Protein AF-A0A3M1I0P7-F1 (afdb_monomer)

Radius of gyration: 30.94 Å; Cα contacts (8 Å, |Δi|>4): 304; chains: 1; bounding box: 77×39×87 Å

Secondary structure (DSSP, 8-state):
-PPP---HHHHHHHHHHHHHHHHHHHHHHHHHHHHHHHHHHHHHHHTS---------------TTB-HHHHHHHHT----S-TTSTTHHHHHHHHHHTSTTEEEEEEEEEETTTEEEEEEEEPPEEEEEEETTEEEEEETT--EE-GGGB-----PEEES---TT-HHHHHHHHHHHHHHHHHGGGTTTSS-EEEEEE--SSS--S--EEEEE-TT--EEEES--STT-S--

Structure (mmCIF, N/CA/C/O backbone):
data_AF-A0A3M1I0P7-F1
#
_entry.id   AF-A0A3M1I0P7-F1
#
loop_
_atom_site.group_PDB
_atom_site.id
_atom_site.type_symbol
_atom_site.label_atom_id
_atom_site.label_alt_id
_atom_site.label_comp_id
_atom_site.label_asym_id
_atom_site.label_entity_id
_atom_site.label_seq_id
_atom_site.pdbx_PDB_ins_code
_atom_site.Cartn_x
_atom_site.Cartn_y
_atom_site.Cartn_z
_atom_site.occupancy
_atom_site.B_iso_or_equiv
_atom_site.auth_seq_id
_atom_site.auth_comp_id
_atom_site.auth_asym_id
_atom_site.auth_atom_id
_atom_site.pdbx_PDB_model_num
ATOM 1 N N . MET A 1 1 ? -39.004 6.637 15.561 1.00 39.62 1 MET A N 1
ATOM 2 C CA . MET A 1 1 ? -39.356 6.643 16.997 1.00 39.62 1 MET A CA 1
ATOM 3 C C . MET A 1 1 ? -38.841 7.954 17.587 1.00 39.62 1 MET A C 1
ATOM 5 O O . MET A 1 1 ? -37.641 8.095 17.775 1.00 39.62 1 MET A O 1
ATOM 9 N N . LYS A 1 2 ? -39.704 8.974 17.700 1.00 30.86 2 LYS A N 1
ATOM 10 C CA . LYS A 1 2 ? -39.328 10.309 18.198 1.00 30.86 2 LYS A CA 1
ATOM 11 C C . LYS A 1 2 ? -39.229 10.240 19.724 1.00 30.86 2 LYS A C 1
ATOM 13 O O . LYS A 1 2 ? -40.223 9.910 20.366 1.00 30.86 2 LYS A O 1
ATOM 18 N N . MET A 1 3 ? -38.053 10.518 20.291 1.00 31.72 3 MET A N 1
ATOM 19 C CA . MET A 1 3 ? -37.938 10.761 21.730 1.00 31.72 3 MET A CA 1
ATOM 20 C C . MET A 1 3 ? -38.770 12.002 22.054 1.00 31.72 3 MET A C 1
ATOM 22 O O . MET A 1 3 ? -38.552 13.062 21.470 1.00 31.72 3 MET A O 1
ATOM 26 N N . LYS A 1 4 ? -39.774 11.844 22.922 1.00 37.19 4 LYS A N 1
ATOM 27 C CA . LYS A 1 4 ? -40.519 12.974 23.477 1.00 37.19 4 LYS A CA 1
ATOM 28 C C . LYS A 1 4 ? -39.534 13.822 24.279 1.00 37.19 4 LYS A C 1
ATOM 30 O O . LYS A 1 4 ? -38.831 13.287 25.134 1.00 37.19 4 LYS A O 1
ATOM 35 N N . ASN A 1 5 ? -39.488 15.116 23.974 1.00 38.66 5 ASN A N 1
ATOM 36 C CA . ASN A 1 5 ? -38.797 16.105 24.788 1.00 38.66 5 ASN A CA 1
ATOM 37 C C . ASN A 1 5 ? -39.312 15.973 26.223 1.00 38.66 5 ASN A C 1
ATOM 39 O O . ASN A 1 5 ? -40.501 16.146 26.476 1.00 38.66 5 ASN A O 1
ATOM 43 N N . PHE A 1 6 ? -38.423 15.592 27.134 1.00 43.28 6 PHE A N 1
ATOM 44 C CA . PHE A 1 6 ? -38.701 15.568 28.560 1.00 43.28 6 PHE A CA 1
ATOM 45 C C . PHE A 1 6 ? -38.791 17.034 29.002 1.00 43.28 6 PHE A C 1
ATOM 47 O O . PHE A 1 6 ? -37.791 17.755 28.989 1.00 43.28 6 PHE A O 1
ATOM 54 N N . GLU A 1 7 ? -40.006 17.514 29.259 1.00 42.03 7 GLU A N 1
ATOM 55 C CA . GLU A 1 7 ? -40.272 18.905 29.616 1.00 42.03 7 GLU A CA 1
ATOM 56 C C . GLU A 1 7 ? -39.731 19.202 31.019 1.00 42.03 7 GLU A C 1
ATOM 58 O O . GLU A 1 7 ? -40.402 19.019 32.028 1.00 42.03 7 GLU A O 1
ATOM 63 N N . TRP A 1 8 ? -38.500 19.708 31.088 1.00 44.81 8 TRP A N 1
ATOM 64 C CA . TRP A 1 8 ? -37.868 20.177 32.328 1.00 44.81 8 TRP A CA 1
ATOM 65 C C . TRP A 1 8 ? -38.658 21.285 33.048 1.00 44.81 8 TRP A C 1
ATOM 67 O O . TRP A 1 8 ? -38.445 21.517 34.237 1.00 44.81 8 TRP A O 1
ATOM 77 N N . LYS A 1 9 ? -39.590 21.952 32.353 1.00 43.56 9 LYS A N 1
ATOM 78 C CA . LYS A 1 9 ? -40.427 23.016 32.921 1.00 43.56 9 LYS A CA 1
ATOM 79 C C . LYS A 1 9 ? -41.409 22.510 33.982 1.00 43.56 9 LYS A C 1
ATOM 81 O O . LYS A 1 9 ? -41.528 23.155 35.017 1.00 43.56 9 LYS A O 1
ATOM 86 N N . SER A 1 10 ? -42.030 21.341 33.795 1.00 53.69 10 SER A N 1
ATOM 87 C CA . SER A 1 10 ? -43.015 20.833 34.767 1.00 53.69 10 SER A CA 1
ATOM 88 C C . SER A 1 10 ? -42.365 20.347 36.069 1.00 53.69 10 SER A C 1
ATOM 90 O O . SER A 1 10 ? -43.015 20.280 37.108 1.00 53.69 10 SER A O 1
ATOM 92 N N . PHE A 1 11 ? -41.070 20.015 36.028 1.00 53.75 11 PHE A N 1
ATOM 93 C CA . PHE A 1 11 ? -40.326 19.521 37.187 1.00 53.75 11 PHE A CA 1
ATOM 94 C C . PHE A 1 11 ? -39.921 20.652 38.144 1.00 53.75 11 PHE A C 1
ATOM 96 O O . PHE A 1 11 ? -39.964 20.480 39.361 1.00 53.75 11 PHE A O 1
ATOM 103 N N . GLY A 1 12 ? -39.564 21.822 37.601 1.00 56.53 12 GLY A N 1
ATOM 104 C CA . GLY A 1 12 ? -39.232 23.008 38.396 1.00 56.53 12 GLY A CA 1
ATOM 105 C C . GLY A 1 12 ? -40.447 23.617 39.103 1.00 56.53 12 GLY A C 1
ATOM 106 O O . GLY A 1 12 ? -40.340 24.048 40.249 1.00 56.53 12 GLY A O 1
ATOM 107 N N . GLU A 1 13 ? -41.614 23.599 38.456 1.00 57.62 13 GLU A N 1
ATOM 108 C CA . GLU A 1 13 ? -42.862 24.107 39.043 1.00 57.62 13 GLU A CA 1
ATOM 109 C C . GLU A 1 13 ? -43.380 23.183 40.159 1.00 57.62 13 GLU A C 1
ATOM 111 O O . GLU A 1 13 ? -43.709 23.661 41.245 1.00 57.62 13 GLU A O 1
ATOM 116 N N . ALA A 1 14 ? -43.305 21.859 39.969 1.00 59.69 14 ALA A N 1
ATOM 117 C CA . ALA A 1 14 ? -43.613 20.886 41.021 1.00 59.69 14 ALA A CA 1
ATOM 118 C C . ALA A 1 14 ? -42.648 20.978 42.227 1.00 59.69 14 ALA A C 1
ATOM 120 O O . ALA A 1 14 ? -43.063 20.812 43.374 1.00 59.69 14 ALA A O 1
ATOM 121 N N . PHE A 1 15 ? -41.365 21.291 41.995 1.00 57.53 15 PHE A N 1
ATOM 122 C CA . PHE A 1 15 ? -40.369 21.523 43.052 1.00 57.53 15 PHE A CA 1
ATOM 123 C C . PHE A 1 15 ? -40.704 22.750 43.915 1.00 57.53 15 PHE A C 1
ATOM 125 O O . PHE A 1 15 ? -40.559 22.715 45.141 1.00 57.53 15 PHE A O 1
ATOM 132 N N . TRP A 1 16 ? -41.182 23.831 43.298 1.00 59.28 16 TRP A N 1
ATOM 133 C CA . TRP A 1 16 ? -41.547 25.052 44.016 1.00 59.28 16 TRP A CA 1
ATOM 134 C C . TRP A 1 16 ? -42.815 24.890 44.867 1.00 59.28 16 TRP A C 1
ATOM 136 O O . TRP A 1 16 ? -42.883 25.425 45.972 1.00 59.28 16 TRP A O 1
ATOM 146 N N . GLU A 1 17 ? -43.800 24.112 44.411 1.00 62.00 17 GLU A N 1
ATOM 147 C CA . GLU A 1 17 ? -45.017 23.854 45.195 1.00 62.00 17 GLU A CA 1
ATOM 148 C C . GLU A 1 17 ? -44.785 22.884 46.363 1.00 62.00 17 GLU A C 1
ATOM 150 O O . GLU A 1 17 ? -45.221 23.153 47.483 1.00 62.00 17 GLU A O 1
ATOM 155 N N . VAL A 1 18 ? -44.023 21.804 46.151 1.00 57.19 18 VAL A N 1
ATOM 156 C CA . VAL A 1 18 ? -43.725 20.806 47.198 1.00 57.19 18 VAL A CA 1
ATOM 157 C C . VAL A 1 18 ? -42.765 21.359 48.261 1.00 57.19 18 VAL A C 1
ATOM 159 O O . VAL A 1 18 ? -42.882 21.020 49.444 1.00 57.19 18 VAL A O 1
ATOM 162 N N . SER A 1 19 ? -41.833 22.242 47.880 1.00 53.59 19 SER A N 1
ATOM 163 C CA . SER A 1 19 ? -40.936 22.910 48.839 1.00 53.59 19 SER A CA 1
ATOM 164 C C . SER A 1 19 ? -41.659 23.939 49.713 1.00 53.59 19 SER A C 1
ATOM 166 O O . SER A 1 19 ? -41.307 24.087 50.884 1.00 53.59 19 SER A O 1
ATOM 168 N N . LYS A 1 20 ? -42.722 24.581 49.204 1.00 58.66 20 LYS A N 1
ATOM 169 C CA . LYS A 1 20 ? -43.572 25.491 49.990 1.00 58.66 20 LYS A CA 1
ATOM 170 C C . LYS A 1 20 ? -44.421 24.775 51.041 1.00 58.66 20 LYS A C 1
ATOM 172 O O . LYS A 1 20 ? -44.597 25.322 52.124 1.00 58.66 20 LYS A O 1
ATOM 177 N N . SER A 1 21 ? -44.934 23.575 50.756 1.00 59.19 21 SER A N 1
ATOM 178 C CA . SER A 1 21 ? -45.840 22.862 51.674 1.00 59.19 21 SER A CA 1
ATOM 179 C C . SER A 1 21 ? -45.133 22.084 52.791 1.00 59.19 21 SER A C 1
ATOM 181 O O . SER A 1 21 ? -45.774 21.725 53.774 1.00 59.19 21 SER A O 1
ATOM 183 N N . SER A 1 22 ? -43.836 21.792 52.643 1.00 54.81 22 SER A N 1
ATOM 184 C CA . SER A 1 22 ? -43.153 20.750 53.437 1.00 54.81 22 SER A CA 1
ATOM 185 C C . SER A 1 22 ? -41.957 21.252 54.258 1.00 54.81 22 SER A C 1
ATOM 187 O O . SER A 1 22 ? -41.355 20.484 55.012 1.00 54.81 22 SER A O 1
ATOM 189 N N . GLY A 1 23 ? -41.580 22.527 54.104 1.00 64.56 23 GLY A N 1
ATOM 190 C CA . GLY A 1 23 ? -40.422 23.127 54.773 1.00 64.56 23 GLY A CA 1
ATOM 191 C C . GLY A 1 23 ? -39.101 22.377 54.525 1.00 64.56 23 GLY A C 1
ATOM 192 O O . GLY A 1 23 ? -38.949 21.620 53.564 1.00 64.56 23 GLY A O 1
ATOM 193 N N . TRP A 1 24 ? -38.130 22.564 55.426 1.00 60.78 24 TRP A N 1
ATOM 194 C CA . TRP A 1 24 ? -36.790 21.953 55.361 1.00 60.78 24 TRP A CA 1
ATOM 195 C C . TRP A 1 24 ? -36.798 20.416 55.267 1.00 60.78 24 TRP A C 1
ATOM 197 O O . TRP A 1 24 ? -35.871 19.827 54.712 1.00 60.78 24 TRP A O 1
ATOM 207 N N . VAL A 1 25 ? -37.861 19.765 55.752 1.00 67.38 25 VAL A N 1
ATOM 208 C CA . VAL A 1 25 ? -38.014 18.301 55.745 1.00 67.38 25 VAL A CA 1
ATOM 209 C C . VAL A 1 25 ? -38.195 17.761 54.322 1.00 67.38 25 VAL A C 1
ATOM 211 O O . VAL A 1 25 ? -37.604 16.739 53.975 1.00 67.38 25 VAL A O 1
ATOM 214 N N . GLY A 1 26 ? -38.934 18.471 53.462 1.00 66.88 26 GLY A N 1
ATOM 215 C CA . GLY A 1 26 ? -39.106 18.083 52.057 1.00 66.88 26 GLY A CA 1
ATOM 216 C C . GLY A 1 26 ? -37.810 18.194 51.249 1.00 66.88 26 GLY A C 1
ATOM 217 O O . GLY A 1 26 ? -37.499 17.319 50.443 1.00 66.88 26 GLY A O 1
ATOM 218 N N . ILE A 1 27 ? -37.015 19.234 51.517 1.00 73.12 27 ILE A N 1
ATOM 219 C CA . ILE A 1 27 ? -35.718 19.460 50.862 1.00 73.12 27 ILE A CA 1
ATOM 220 C C . ILE A 1 27 ? -34.715 18.366 51.265 1.00 73.12 27 ILE A C 1
ATOM 222 O O . ILE A 1 27 ? -34.057 17.782 50.403 1.00 73.12 27 ILE A O 1
ATOM 226 N N . LEU A 1 28 ? -34.649 18.026 52.558 1.00 74.75 28 LEU A N 1
ATOM 227 C CA . LEU A 1 28 ? -33.814 16.932 53.070 1.00 74.75 28 LEU A CA 1
ATOM 228 C C . LEU A 1 28 ? -34.215 15.571 52.488 1.00 74.75 28 LEU A C 1
ATOM 230 O O . LEU A 1 28 ? -33.343 14.806 52.076 1.00 74.75 28 LEU A O 1
ATOM 234 N N . GLY A 1 29 ? -35.516 15.282 52.398 1.00 74.31 29 GLY A N 1
ATOM 235 C CA . GLY A 1 29 ? -36.021 14.045 51.797 1.00 74.31 29 GLY A CA 1
ATOM 236 C C . GLY A 1 29 ? -35.611 13.884 50.331 1.00 74.31 29 GLY A C 1
ATOM 237 O O . GLY A 1 29 ? -35.203 12.798 49.920 1.00 74.31 29 GLY A O 1
ATOM 238 N N . TRP A 1 30 ? -35.632 14.969 49.554 1.00 73.06 30 TRP A N 1
ATOM 239 C CA . TRP A 1 30 ? -35.190 14.957 48.158 1.00 73.06 30 TRP A CA 1
ATOM 240 C C . TRP A 1 30 ? -33.676 14.833 47.999 1.00 73.06 30 TRP A C 1
ATOM 242 O O . TRP A 1 30 ? -33.237 14.084 47.128 1.00 73.06 30 TRP A O 1
ATOM 252 N N . ILE A 1 31 ? -32.874 15.493 48.845 1.00 78.81 31 ILE A N 1
ATOM 253 C CA . ILE A 1 31 ? -31.412 15.311 48.850 1.00 78.81 31 ILE A CA 1
ATOM 254 C C . ILE A 1 31 ? -31.068 13.851 49.161 1.00 78.81 31 ILE A C 1
ATOM 256 O O . ILE A 1 31 ? -30.256 13.250 48.460 1.00 78.81 31 ILE A O 1
ATOM 260 N N . LEU A 1 32 ? -31.724 13.253 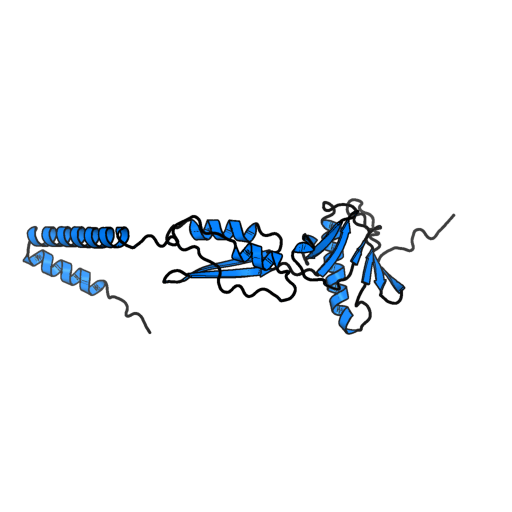50.159 1.00 77.81 32 LEU A N 1
ATOM 261 C CA . LEU A 1 32 ? -31.534 11.845 50.505 1.00 77.81 32 LEU A CA 1
ATOM 262 C C . LEU A 1 32 ? -31.991 10.913 49.379 1.00 77.81 32 LEU A C 1
ATOM 264 O O . LEU A 1 32 ? -31.307 9.935 49.089 1.00 77.81 32 LEU A O 1
ATOM 268 N N . PHE A 1 33 ? -33.095 11.223 48.697 1.00 77.25 33 PHE A N 1
ATOM 269 C CA . PHE A 1 33 ? -33.551 10.464 47.534 1.00 77.25 33 PHE A CA 1
ATOM 270 C C . PHE A 1 33 ? -32.566 10.559 46.358 1.00 77.25 33 PHE A C 1
ATOM 272 O O . PHE A 1 33 ? -32.255 9.544 45.731 1.00 77.25 33 PHE A O 1
ATOM 279 N N . PHE A 1 34 ? -32.017 11.743 46.080 1.00 75.31 34 PHE A N 1
ATOM 280 C CA . PHE A 1 34 ? -30.996 11.933 45.046 1.00 75.31 34 PHE A CA 1
ATOM 281 C C . PHE A 1 34 ? -29.693 11.207 45.393 1.00 75.31 34 PHE A C 1
ATOM 283 O O . PHE A 1 34 ? -29.154 10.485 44.559 1.00 75.31 34 PHE A O 1
ATOM 290 N N . ALA A 1 35 ? -29.230 11.308 46.639 1.00 72.94 35 ALA A N 1
ATOM 291 C CA . ALA A 1 35 ? -28.053 10.585 47.113 1.00 72.94 35 ALA A CA 1
ATOM 292 C C . ALA A 1 35 ? -28.264 9.060 47.064 1.00 72.94 35 ALA A C 1
ATOM 294 O O . ALA A 1 35 ? -27.384 8.314 46.638 1.00 72.94 35 ALA A O 1
ATOM 295 N N . PHE A 1 36 ? -29.453 8.578 47.436 1.00 74.12 36 PHE A N 1
ATOM 296 C CA . PHE A 1 36 ? -29.798 7.158 47.390 1.00 74.12 36 PHE A CA 1
ATOM 297 C C . PHE A 1 36 ? -29.891 6.625 45.957 1.00 74.12 36 PHE A C 1
ATOM 299 O O . PHE A 1 36 ? -29.400 5.533 45.666 1.00 74.12 36 PHE A O 1
ATOM 306 N N . THR A 1 37 ? -30.502 7.386 45.046 1.00 69.31 37 THR A N 1
ATOM 307 C CA . THR A 1 37 ? -30.586 7.016 43.627 1.00 69.31 37 THR A CA 1
ATOM 308 C C . THR A 1 37 ? -29.215 7.052 42.958 1.00 69.31 37 THR A C 1
ATOM 310 O O . THR A 1 37 ? -28.898 6.105 42.240 1.00 69.31 37 THR A O 1
ATOM 313 N N . GLN A 1 38 ? -28.364 8.039 43.261 1.00 69.19 38 GLN A N 1
ATOM 314 C CA . GLN A 1 38 ? -26.967 8.056 42.814 1.00 69.19 38 GLN A CA 1
ATOM 315 C C . GLN A 1 38 ? -26.189 6.841 43.329 1.00 69.19 38 GLN A C 1
ATOM 317 O O . GLN A 1 38 ? -25.643 6.104 42.514 1.00 69.19 38 GLN A O 1
ATOM 322 N N . ASN A 1 39 ? -26.246 6.527 44.628 1.00 67.94 39 ASN A N 1
ATOM 323 C CA . ASN A 1 39 ? -25.585 5.338 45.186 1.00 67.94 39 ASN A CA 1
ATOM 324 C C . ASN A 1 39 ? -26.102 4.023 44.579 1.00 67.94 39 ASN A C 1
ATOM 326 O O . ASN A 1 39 ? -25.337 3.082 44.356 1.00 67.94 39 ASN A O 1
ATOM 330 N N . ARG A 1 40 ? -27.404 3.918 44.287 1.00 62.66 40 ARG A N 1
ATOM 331 C CA . ARG A 1 40 ? -27.986 2.745 43.610 1.00 62.66 40 ARG A CA 1
ATOM 332 C C . ARG A 1 40 ? -27.546 2.626 42.155 1.00 62.66 40 ARG A C 1
ATOM 334 O O . ARG A 1 40 ? -27.379 1.508 41.673 1.00 62.66 40 ARG A O 1
ATOM 341 N N . VAL A 1 41 ? -27.374 3.744 41.458 1.00 60.44 41 VAL A N 1
ATOM 342 C CA . VAL A 1 41 ? -26.855 3.765 40.088 1.00 60.44 41 VAL A CA 1
ATOM 343 C C . VAL A 1 41 ? -25.368 3.417 40.087 1.00 60.44 41 VAL A C 1
ATOM 345 O O . VAL A 1 41 ? -24.974 2.528 39.343 1.00 60.44 41 VAL A O 1
ATOM 348 N N . GLU A 1 42 ? -24.563 4.008 40.969 1.00 58.31 42 GLU A N 1
ATOM 349 C CA . GLU A 1 42 ? -23.132 3.708 41.096 1.00 58.31 42 GLU A CA 1
ATOM 350 C C . GLU A 1 42 ? -22.879 2.249 41.482 1.00 58.31 42 GLU A C 1
ATOM 352 O O . GLU A 1 42 ? -22.122 1.563 40.800 1.00 58.31 42 GLU A O 1
ATOM 357 N N . SER A 1 43 ? -23.580 1.722 42.491 1.00 55.72 43 SER A N 1
ATOM 358 C CA . SER A 1 43 ? -23.459 0.307 42.877 1.00 55.72 43 SER A CA 1
ATOM 359 C C . SER A 1 43 ? -23.898 -0.651 41.765 1.00 55.72 43 SER A C 1
ATOM 361 O O . SER A 1 43 ? -23.293 -1.709 41.598 1.00 55.72 43 SER A O 1
ATOM 363 N N . ARG A 1 44 ? -24.899 -0.291 40.947 1.00 51.81 44 ARG A N 1
ATOM 364 C CA . ARG A 1 44 ? -25.297 -1.093 39.775 1.00 51.81 44 ARG A CA 1
ATOM 365 C C . ARG A 1 44 ? -24.340 -0.960 38.592 1.00 51.81 44 ARG A C 1
ATOM 367 O O . ARG A 1 44 ? -24.155 -1.933 37.870 1.00 51.81 44 ARG A O 1
ATOM 374 N N . ILE A 1 45 ? -23.708 0.196 38.399 1.00 52.53 45 ILE A N 1
ATOM 375 C CA . ILE A 1 45 ? -22.681 0.386 37.367 1.00 52.53 45 ILE A CA 1
ATOM 376 C C . ILE A 1 45 ? -21.400 -0.369 37.747 1.00 52.53 45 ILE A C 1
ATOM 378 O O . ILE A 1 45 ? -20.803 -1.014 36.888 1.00 52.53 45 ILE A O 1
ATOM 382 N N . MET A 1 46 ? -21.011 -0.361 39.026 1.00 47.81 46 MET A N 1
ATOM 383 C CA . MET A 1 46 ? -19.827 -1.075 39.523 1.00 47.81 46 MET A CA 1
ATOM 384 C C . MET A 1 46 ? -20.004 -2.600 39.593 1.00 47.81 46 MET A C 1
ATOM 386 O O . MET A 1 46 ? -19.010 -3.319 39.629 1.00 47.81 46 MET A O 1
ATOM 390 N N . THR A 1 47 ? -21.242 -3.106 39.587 1.00 47.72 47 THR A N 1
ATOM 391 C CA . THR A 1 47 ? -21.548 -4.553 39.599 1.00 47.72 47 THR A CA 1
ATOM 392 C C . THR A 1 47 ? -21.861 -5.133 38.221 1.00 47.72 47 THR A C 1
ATOM 394 O O . THR A 1 47 ? -22.094 -6.338 38.109 1.00 47.72 47 THR A O 1
ATOM 397 N N . LEU A 1 48 ? -21.836 -4.323 37.154 1.00 46.31 48 LEU A N 1
ATOM 398 C CA . LEU A 1 48 ? -21.874 -4.861 35.796 1.00 46.31 48 LEU A CA 1
ATOM 399 C C . LEU A 1 48 ? -20.642 -5.756 35.596 1.00 46.31 48 LEU A C 1
ATOM 401 O O . LEU A 1 48 ? -19.525 -5.308 35.877 1.00 46.31 48 LEU A O 1
ATOM 405 N N . PRO A 1 49 ? -20.809 -7.005 35.121 1.00 42.94 49 PRO A N 1
ATOM 406 C CA . PRO A 1 49 ? -19.676 -7.874 34.852 1.00 42.94 49 PRO A CA 1
ATOM 407 C C . PRO A 1 49 ? -18.726 -7.126 33.921 1.00 42.94 49 PRO A C 1
ATOM 409 O O . PRO A 1 49 ? -19.137 -6.619 32.875 1.00 42.94 49 PRO A O 1
ATOM 412 N N . GLN A 1 50 ? -17.462 -7.002 34.328 1.00 42.47 50 GLN A N 1
ATOM 413 C CA . GLN A 1 50 ? -16.435 -6.424 33.476 1.00 42.47 50 GLN A CA 1
ATOM 414 C C . GLN A 1 50 ? -16.336 -7.312 32.239 1.00 42.47 50 GLN A C 1
ATOM 416 O O . GLN A 1 50 ? -15.755 -8.396 32.276 1.00 42.47 50 GLN A O 1
ATOM 421 N N . PHE A 1 51 ? -16.949 -6.879 31.140 1.00 41.34 51 PHE A N 1
ATOM 422 C CA . PHE A 1 51 ? -16.822 -7.550 29.860 1.00 41.34 51 PHE A CA 1
ATOM 423 C C . PHE A 1 51 ? -15.394 -7.308 29.352 1.00 41.34 51 PHE A C 1
ATOM 425 O O . PHE A 1 51 ? -15.144 -6.419 28.539 1.00 41.34 51 PHE A O 1
ATOM 432 N N . MET A 1 52 ? -14.438 -8.106 29.836 1.00 39.25 52 MET A N 1
ATOM 433 C CA . MET A 1 52 ? -13.167 -8.350 29.157 1.00 39.25 52 MET A CA 1
ATOM 434 C C . MET A 1 52 ? -13.462 -9.173 27.902 1.00 39.25 52 MET A C 1
ATOM 436 O O . MET A 1 52 ? -13.207 -10.372 27.814 1.00 39.25 52 MET A O 1
ATOM 440 N N . GLY A 1 53 ? -14.094 -8.530 26.926 1.00 39.38 53 GLY A N 1
ATOM 441 C CA . GLY A 1 53 ? -14.280 -9.114 25.616 1.00 39.38 53 GLY A CA 1
ATOM 442 C C . GLY A 1 53 ? -12.946 -9.091 24.886 1.00 39.38 53 GLY A C 1
ATOM 443 O O . GLY A 1 53 ? -12.423 -8.016 24.596 1.00 39.38 53 GLY A O 1
ATOM 444 N N . LYS A 1 54 ? -12.430 -10.262 24.501 1.00 42.91 54 LYS A N 1
ATOM 445 C CA . LYS A 1 54 ? -11.615 -10.342 23.285 1.00 42.91 54 LYS A CA 1
ATOM 446 C C . LYS A 1 54 ? -12.527 -9.877 22.152 1.00 42.91 54 LYS A C 1
ATOM 448 O O . LYS A 1 54 ? -13.316 -10.668 21.641 1.00 42.91 54 LYS A O 1
ATOM 453 N N . ALA A 1 55 ? -12.497 -8.589 21.818 1.00 48.50 55 ALA A N 1
ATOM 454 C CA . ALA A 1 55 ? -13.200 -8.081 20.651 1.00 48.50 55 ALA A CA 1
ATOM 455 C C . ALA A 1 55 ? -12.486 -8.630 19.414 1.00 48.50 55 ALA A C 1
ATOM 457 O O . ALA A 1 55 ? -11.625 -7.984 18.832 1.00 48.50 55 ALA A O 1
ATOM 458 N N . SER A 1 56 ? -12.806 -9.869 19.051 1.00 50.84 56 SER A N 1
ATOM 459 C CA . SER A 1 56 ? -12.504 -10.385 17.729 1.00 50.84 56 SER A CA 1
ATOM 460 C C . SER A 1 56 ? -13.308 -9.534 16.756 1.00 50.84 56 SER A C 1
ATOM 462 O O . SER A 1 56 ? -14.537 -9.476 16.850 1.00 50.84 56 SER A O 1
ATOM 464 N N . LEU A 1 57 ? -12.618 -8.828 15.860 1.00 56.69 57 LEU A N 1
ATOM 465 C CA . LEU A 1 57 ? -13.237 -8.170 14.714 1.00 56.69 57 LEU A CA 1
ATOM 466 C C . LEU A 1 57 ? -13.807 -9.273 13.810 1.00 56.69 57 LEU A C 1
ATOM 468 O O . LEU A 1 57 ? -13.165 -9.741 12.874 1.00 56.69 57 LEU A O 1
ATOM 472 N N . SER A 1 58 ? -15.000 -9.754 14.151 1.00 54.97 58 SER A N 1
ATOM 473 C CA . SER A 1 58 ? -15.561 -11.002 13.632 1.00 54.97 58 SER A CA 1
ATOM 474 C C . SER A 1 58 ? -16.025 -10.903 12.179 1.00 54.97 58 SER A C 1
ATOM 476 O O . SER A 1 58 ? -16.275 -11.926 11.547 1.00 54.97 58 SER A O 1
ATOM 478 N N . GLN A 1 59 ? -16.110 -9.691 11.620 1.00 64.62 59 GLN A N 1
ATOM 479 C CA . GLN A 1 59 ? -16.547 -9.445 10.246 1.00 64.62 59 GLN A CA 1
ATOM 480 C C . GLN A 1 59 ? -15.799 -8.246 9.644 1.00 64.62 59 GLN A C 1
ATOM 482 O O . GLN A 1 59 ? -16.343 -7.152 9.520 1.00 64.62 59 GLN A O 1
ATOM 487 N N . VAL A 1 60 ? -14.529 -8.439 9.275 1.00 70.19 60 VAL A N 1
ATOM 488 C CA . VAL A 1 60 ? -13.789 -7.453 8.469 1.00 70.19 60 VAL A CA 1
ATOM 489 C C . VAL A 1 60 ? -13.959 -7.798 6.993 1.00 70.19 60 VAL A C 1
ATOM 491 O O . VAL A 1 60 ? -13.453 -8.820 6.525 1.00 70.19 60 VAL A O 1
ATOM 494 N N . TYR A 1 61 ? -14.658 -6.940 6.250 1.00 79.06 61 TYR A N 1
ATOM 495 C CA . TYR A 1 61 ? -14.679 -7.017 4.793 1.00 79.06 61 TYR A CA 1
ATOM 496 C C . TYR A 1 61 ? -13.405 -6.373 4.243 1.00 79.06 61 TYR A C 1
ATOM 498 O O . TYR A 1 61 ? -13.241 -5.154 4.291 1.00 79.06 61 TYR A O 1
ATOM 506 N N . LEU A 1 62 ? -12.489 -7.204 3.750 1.00 84.19 62 LEU A N 1
ATOM 507 C CA . LEU A 1 62 ? -11.266 -6.758 3.092 1.00 84.19 62 LEU A CA 1
ATOM 508 C C . LEU A 1 62 ? -11.388 -6.945 1.575 1.00 84.19 62 LEU A C 1
ATOM 510 O O . LEU A 1 62 ? -11.979 -7.934 1.133 1.00 84.19 62 LEU A O 1
ATOM 514 N N . PRO A 1 63 ? -10.818 -6.035 0.766 1.00 86.94 63 PRO A N 1
ATOM 515 C CA . PRO A 1 63 ? -10.734 -6.235 -0.671 1.00 86.94 63 PRO A CA 1
ATOM 516 C C . PRO A 1 63 ? -10.025 -7.553 -1.036 1.00 86.94 63 PRO A C 1
ATOM 518 O O . PRO A 1 63 ? -9.069 -7.935 -0.359 1.00 86.94 63 PRO A O 1
ATOM 521 N N . PRO A 1 64 ? -10.419 -8.215 -2.140 1.00 86.69 64 PRO A N 1
ATOM 522 C CA . PRO A 1 64 ? -9.909 -9.542 -2.505 1.00 86.69 64 PRO A CA 1
ATOM 523 C C . PRO A 1 64 ? -8.420 -9.562 -2.884 1.00 86.69 64 PRO A C 1
ATOM 525 O O . PRO A 1 64 ? -7.820 -10.627 -2.942 1.00 86.69 64 PRO A O 1
ATOM 528 N N . TRP A 1 65 ? -7.824 -8.397 -3.150 1.00 88.88 65 TRP A N 1
ATOM 529 C CA . TRP A 1 65 ? -6.408 -8.242 -3.494 1.00 88.88 65 TRP A CA 1
ATOM 530 C C . TRP A 1 65 ? -5.474 -8.129 -2.279 1.00 88.88 65 TRP A C 1
ATOM 532 O O . TRP A 1 65 ? -4.255 -8.066 -2.448 1.00 88.88 65 TRP A O 1
ATOM 542 N N . LEU A 1 66 ? -6.014 -8.081 -1.057 1.00 91.94 66 LEU A N 1
ATOM 543 C CA . LEU A 1 66 ? -5.213 -8.190 0.162 1.00 91.94 66 LEU A CA 1
ATOM 544 C C . LEU A 1 66 ? -4.913 -9.657 0.483 1.00 91.94 66 LEU A C 1
ATOM 546 O O . LEU A 1 66 ? -5.746 -10.541 0.288 1.00 91.94 66 LEU A O 1
ATOM 550 N N . SER A 1 67 ? -3.721 -9.911 1.014 1.00 92.12 67 SER A N 1
ATOM 551 C CA . SER A 1 67 ? -3.300 -11.255 1.399 1.00 92.12 67 SER A CA 1
ATOM 552 C C . SER A 1 67 ? -3.945 -11.719 2.711 1.00 92.12 67 SER A C 1
ATOM 554 O O . SER A 1 67 ? -4.474 -10.940 3.512 1.00 92.12 67 SER A O 1
ATOM 556 N N . SER A 1 68 ? -3.828 -13.020 2.984 1.00 89.75 68 SER A N 1
ATOM 557 C CA . SER A 1 68 ? -4.219 -13.615 4.266 1.00 89.75 68 SER A CA 1
ATOM 558 C C . SER A 1 68 ? -3.468 -13.015 5.459 1.00 89.75 68 SER A C 1
ATOM 560 O O . SER A 1 68 ? -4.029 -12.966 6.552 1.00 89.75 68 SER A O 1
ATOM 562 N N . LYS A 1 69 ? -2.243 -12.505 5.261 1.00 91.88 69 LYS A N 1
ATOM 563 C CA . LYS A 1 69 ? -1.459 -11.832 6.307 1.00 91.88 69 LYS A CA 1
ATOM 564 C C . LYS A 1 69 ? -2.155 -10.565 6.802 1.00 91.88 69 LYS A C 1
ATOM 566 O O . LYS A 1 69 ? -2.321 -10.406 8.007 1.00 91.88 69 LYS A O 1
ATOM 571 N N . ALA A 1 70 ? -2.620 -9.707 5.891 1.00 90.06 70 ALA A N 1
ATOM 572 C CA . ALA A 1 70 ? -3.354 -8.494 6.256 1.00 90.06 70 ALA A CA 1
ATOM 573 C C . ALA A 1 70 ? -4.639 -8.834 7.033 1.00 90.06 70 ALA A C 1
ATOM 575 O O . ALA A 1 70 ? -4.935 -8.227 8.063 1.00 90.06 70 ALA A O 1
ATOM 576 N N . LYS A 1 71 ? -5.360 -9.875 6.587 1.00 87.44 71 LYS A N 1
ATOM 577 C CA . LYS A 1 71 ? -6.544 -10.400 7.285 1.00 87.44 71 LYS A CA 1
ATOM 578 C C . LYS A 1 71 ? -6.213 -10.906 8.691 1.00 87.44 71 LYS A C 1
ATOM 580 O O . LYS A 1 71 ? -6.955 -10.628 9.629 1.00 87.44 71 LYS A O 1
ATOM 585 N N . TYR A 1 72 ? -5.110 -11.632 8.836 1.00 88.25 72 TYR A N 1
ATOM 586 C CA . TYR A 1 72 ? -4.654 -12.144 10.120 1.00 88.25 72 TYR A CA 1
ATOM 587 C C . TYR A 1 72 ? -4.303 -11.001 11.081 1.00 88.25 72 TYR A C 1
ATOM 589 O O . TYR A 1 72 ? -4.806 -10.979 12.200 1.00 88.25 72 TYR A O 1
ATOM 597 N N . GLU A 1 73 ? -3.514 -10.016 10.652 1.00 89.81 73 GLU A N 1
ATOM 598 C CA . GLU A 1 73 ? -3.104 -8.888 11.501 1.00 89.81 73 GLU A CA 1
ATOM 599 C C . GLU A 1 73 ? -4.289 -8.081 12.029 1.00 89.81 73 GLU A C 1
ATOM 601 O O . GLU A 1 73 ? -4.382 -7.876 13.238 1.00 89.81 73 GLU A O 1
ATOM 606 N N . ILE A 1 74 ? -5.235 -7.694 11.162 1.00 86.38 74 ILE A N 1
ATOM 607 C CA . ILE A 1 74 ? -6.418 -6.944 11.608 1.00 86.38 74 ILE A CA 1
ATOM 608 C C . ILE A 1 74 ? -7.281 -7.783 12.560 1.00 86.38 74 ILE A C 1
ATOM 610 O O . ILE A 1 74 ? -7.792 -7.264 13.547 1.00 86.38 74 ILE A O 1
ATOM 614 N N . SER A 1 75 ? -7.411 -9.092 12.318 1.00 82.94 75 SER A N 1
ATOM 615 C CA . SER A 1 75 ? -8.201 -9.977 13.185 1.00 82.94 75 SER A CA 1
ATOM 616 C C . SER A 1 75 ? -7.572 -10.214 14.564 1.00 82.94 75 SER A C 1
ATOM 618 O O . SER A 1 75 ? -8.291 -10.540 15.507 1.00 82.94 75 SER A O 1
ATOM 620 N N . ASN A 1 76 ? -6.255 -10.017 14.688 1.00 84.69 76 ASN A N 1
ATOM 621 C CA . ASN A 1 76 ? -5.492 -10.194 15.925 1.00 84.69 76 ASN A CA 1
ATOM 622 C C . ASN A 1 76 ? -5.283 -8.900 16.710 1.00 84.69 76 ASN A C 1
ATOM 624 O O . ASN A 1 76 ? -4.512 -8.882 17.670 1.00 84.69 76 ASN A O 1
ATOM 628 N N . ILE A 1 77 ? -5.958 -7.815 16.340 1.00 83.94 77 ILE A N 1
ATOM 629 C CA . ILE A 1 77 ? -5.981 -6.614 17.167 1.00 83.94 77 ILE A CA 1
ATOM 630 C C . ILE A 1 77 ? -6.707 -6.947 18.474 1.00 83.94 77 ILE A C 1
ATOM 632 O O . ILE A 1 77 ? -7.901 -7.242 18.487 1.00 83.94 77 ILE A O 1
ATOM 636 N N . VAL A 1 78 ? -5.966 -6.924 19.584 1.00 77.00 78 VAL A N 1
ATOM 637 C CA . VAL A 1 78 ? -6.491 -7.254 20.913 1.00 77.00 78 VAL A CA 1
ATOM 638 C C . VAL A 1 78 ? -6.729 -5.986 21.718 1.00 77.00 78 VAL A C 1
ATOM 640 O O . VAL A 1 78 ? -5.805 -5.222 22.009 1.00 77.00 78 VAL A O 1
ATOM 643 N N . LEU A 1 79 ? -7.968 -5.832 22.179 1.00 75.94 79 LEU A N 1
ATOM 644 C CA . LEU A 1 79 ? -8.315 -4.896 23.238 1.00 75.94 79 LEU A CA 1
ATOM 645 C C . LEU A 1 79 ? -7.811 -5.417 24.581 1.00 75.94 79 LEU A C 1
ATOM 647 O O . LEU A 1 79 ? -8.311 -6.413 25.097 1.00 75.94 79 LEU A O 1
ATOM 651 N N . LYS A 1 80 ? -6.819 -4.728 25.144 1.00 73.56 80 LYS A N 1
ATOM 652 C CA . LYS A 1 80 ? -6.311 -4.999 26.498 1.00 73.56 80 LYS A CA 1
ATOM 653 C C . LYS A 1 80 ? -7.058 -4.219 27.586 1.00 73.56 80 LYS A C 1
ATOM 655 O O . LYS A 1 80 ? -6.762 -4.389 28.761 1.00 73.56 80 LYS A O 1
ATOM 660 N N . GLU A 1 81 ? -8.017 -3.380 27.200 1.00 74.56 81 GLU A N 1
ATOM 661 C CA . GLU A 1 81 ? -8.792 -2.535 28.108 1.00 74.56 81 GLU A CA 1
ATOM 662 C C . GLU A 1 81 ? -10.282 -2.884 28.107 1.00 74.56 81 GLU A C 1
ATOM 664 O O . GLU A 1 81 ? -10.811 -3.457 27.153 1.00 74.56 81 GLU A O 1
ATOM 669 N N . ASN A 1 82 ? -10.970 -2.482 29.178 1.00 77.38 82 ASN A N 1
ATOM 670 C CA . ASN A 1 82 ? -12.424 -2.558 29.280 1.00 77.38 82 ASN A CA 1
ATOM 671 C C . ASN A 1 82 ? -13.074 -1.752 28.145 1.00 77.38 82 ASN A C 1
ATOM 673 O O . ASN A 1 82 ? -12.772 -0.575 28.003 1.00 77.38 82 ASN A O 1
ATOM 677 N N . PHE A 1 83 ? -14.017 -2.343 27.404 1.00 76.44 83 PHE A N 1
ATOM 678 C CA . PHE A 1 83 ? -14.757 -1.713 26.298 1.00 76.44 83 PHE A CA 1
ATOM 679 C C . PHE A 1 83 ? -15.331 -0.318 26.621 1.00 76.44 83 PHE A C 1
ATOM 681 O O . PHE A 1 83 ? -15.421 0.547 25.744 1.00 76.44 83 PHE A O 1
ATOM 688 N N . LEU A 1 84 ? -15.719 -0.085 27.878 1.00 80.19 84 LEU A N 1
ATOM 689 C CA . LEU A 1 84 ? -16.272 1.192 28.328 1.00 80.19 84 LEU A CA 1
ATOM 690 C C . LEU A 1 84 ? -15.200 2.249 28.63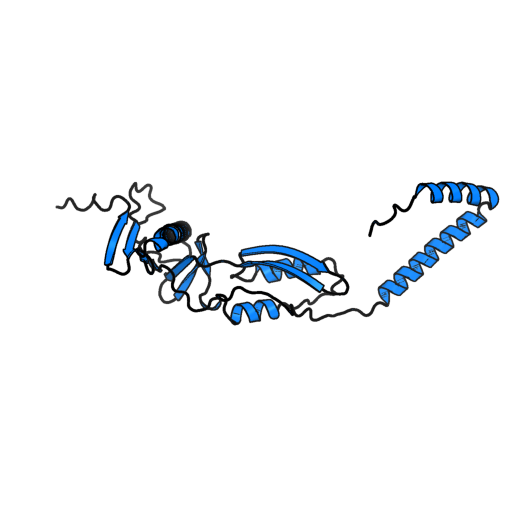6 1.00 80.19 84 LEU A C 1
ATOM 692 O O . LEU A 1 84 ? -15.530 3.433 28.650 1.00 80.19 84 LEU A O 1
ATOM 696 N N . SER A 1 85 ? -13.928 1.865 28.798 1.00 84.12 85 SER A N 1
ATOM 697 C CA . SER A 1 85 ? -12.821 2.799 29.053 1.00 84.12 85 SER A CA 1
ATOM 698 C C . SER A 1 85 ? -12.767 3.873 27.963 1.00 84.12 85 SER A C 1
ATOM 700 O O . SER A 1 85 ? -12.870 3.545 26.777 1.00 84.12 85 SER A O 1
ATOM 702 N N . PRO A 1 86 ? -12.607 5.163 28.301 1.00 82.88 86 PRO A N 1
ATOM 703 C CA . PRO A 1 86 ? -12.503 6.231 27.307 1.00 82.88 86 PRO A CA 1
ATOM 704 C C . PRO A 1 86 ? -11.305 6.039 26.358 1.00 82.88 86 PRO A C 1
ATOM 706 O O . PRO A 1 86 ? -11.389 6.430 25.193 1.00 82.88 86 PRO A O 1
ATOM 709 N N . HIS A 1 87 ? -10.247 5.345 26.789 1.00 86.69 87 HIS A N 1
ATOM 710 C CA . HIS A 1 87 ? -9.003 5.176 26.028 1.00 86.69 87 HIS A CA 1
ATOM 711 C C . HIS A 1 87 ? -9.047 4.074 24.960 1.00 86.69 87 HIS A C 1
ATOM 713 O O . HIS A 1 87 ? -8.219 4.074 24.050 1.00 86.69 87 HIS A O 1
ATOM 719 N N . VAL A 1 88 ? -10.060 3.202 24.977 1.00 86.19 88 VAL A N 1
ATOM 720 C CA . VAL A 1 88 ? -10.207 2.096 24.008 1.00 86.19 88 VAL A CA 1
ATOM 721 C C . VAL A 1 88 ? -10.176 2.562 22.555 1.00 86.19 88 VAL A C 1
ATOM 723 O O . VAL A 1 88 ? -9.526 1.948 21.716 1.00 86.19 88 VAL A O 1
ATOM 726 N N . VAL A 1 89 ? -10.897 3.641 22.241 1.00 87.75 89 VAL A N 1
ATOM 727 C CA . VAL A 1 89 ? -11.011 4.132 20.858 1.00 87.75 89 VAL A CA 1
ATOM 728 C C . VAL A 1 89 ? -9.690 4.744 20.378 1.00 87.75 89 VAL A C 1
ATOM 730 O O . VAL A 1 89 ? -9.231 4.331 19.315 1.00 87.75 89 VAL A O 1
ATOM 733 N N . PRO A 1 90 ? -9.040 5.647 21.140 1.00 90.06 90 PRO A N 1
ATOM 734 C CA . PRO A 1 90 ? -7.694 6.120 20.816 1.00 90.06 90 PRO A CA 1
ATOM 735 C C . PRO A 1 90 ? -6.656 5.000 20.654 1.00 90.06 90 PRO A C 1
ATOM 737 O O . PRO A 1 90 ? -5.871 5.026 19.709 1.00 90.06 90 PRO A O 1
ATOM 740 N N . LEU A 1 91 ? -6.664 3.995 21.534 1.00 89.06 91 LEU A N 1
ATOM 741 C CA . LEU A 1 91 ? -5.717 2.880 21.460 1.00 89.06 91 LEU A CA 1
ATOM 742 C C . LEU A 1 91 ? -5.941 2.016 20.221 1.00 89.06 91 LEU A C 1
ATOM 744 O O . LEU A 1 91 ? -4.982 1.683 19.528 1.00 89.06 91 LEU A O 1
ATOM 748 N N . LEU A 1 92 ? -7.197 1.698 19.903 1.00 88.94 92 LEU A N 1
ATOM 749 C CA . LEU A 1 92 ? -7.528 0.999 18.663 1.00 88.94 92 LEU A CA 1
ATOM 750 C C . LEU A 1 92 ? -7.135 1.803 17.436 1.00 88.94 92 LEU A C 1
ATOM 752 O O . LEU A 1 92 ? -6.580 1.242 16.500 1.00 88.94 92 LEU A O 1
ATOM 756 N N . TYR A 1 93 ? -7.404 3.106 17.440 1.00 91.25 93 TYR A N 1
ATOM 757 C CA . TYR A 1 93 ? -7.006 3.987 16.351 1.00 91.25 93 TYR A CA 1
ATOM 758 C C . TYR A 1 93 ? -5.499 3.888 16.096 1.00 91.25 93 TYR A C 1
ATOM 760 O O . TYR A 1 93 ? -5.087 3.637 14.967 1.00 91.25 93 TYR A O 1
ATOM 768 N N . ALA A 1 94 ? -4.686 3.990 17.151 1.00 91.44 94 ALA A N 1
ATOM 769 C CA . ALA A 1 94 ? -3.234 3.873 17.052 1.00 91.44 94 ALA A CA 1
ATOM 770 C C . ALA A 1 94 ? -2.776 2.480 16.581 1.00 91.44 94 ALA A C 1
ATOM 772 O O . ALA A 1 94 ? -1.884 2.380 15.742 1.00 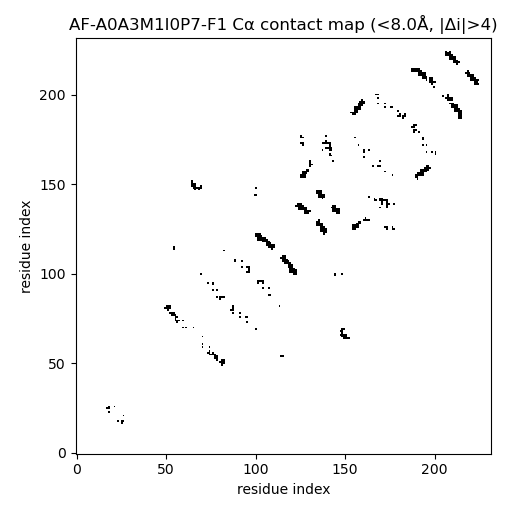91.44 94 ALA A O 1
ATOM 773 N N . GLN A 1 95 ? -3.395 1.406 17.082 1.00 91.25 95 GLN A N 1
ATOM 774 C CA . GLN A 1 95 ? -3.081 0.029 16.677 1.00 91.25 95 GLN A CA 1
ATOM 775 C C . GLN A 1 95 ? -3.452 -0.272 15.223 1.00 91.25 95 GLN A C 1
ATOM 777 O O . GLN A 1 95 ? -2.773 -1.049 14.567 1.00 91.25 95 GLN A O 1
ATOM 782 N N . ILE A 1 96 ? -4.535 0.313 14.718 1.00 91.75 96 ILE A N 1
ATOM 783 C CA . ILE A 1 96 ? -4.963 0.122 13.331 1.00 91.75 96 ILE A CA 1
ATOM 784 C C . ILE A 1 96 ? -4.074 0.956 12.409 1.00 91.75 96 ILE A C 1
ATOM 786 O O . ILE A 1 96 ? -3.607 0.460 11.392 1.00 91.75 96 ILE A O 1
ATOM 790 N N . LEU A 1 97 ? -3.782 2.203 12.779 1.00 93.19 97 LEU A N 1
ATOM 791 C CA . LEU A 1 97 ? -2.947 3.089 11.969 1.00 93.19 97 LEU A CA 1
ATOM 792 C C . LEU A 1 97 ? -1.486 2.616 11.871 1.00 93.19 97 LEU A C 1
ATOM 794 O O . LEU A 1 97 ? -0.793 2.977 10.925 1.00 93.19 97 LEU A O 1
ATOM 798 N N . SER A 1 98 ? -1.011 1.795 12.812 1.00 92.94 98 SER A N 1
ATOM 799 C CA . SER A 1 98 ? 0.329 1.202 12.733 1.00 92.94 98 SER A CA 1
ATOM 800 C C . SER A 1 98 ? 0.458 0.118 11.654 1.00 92.94 98 SER A C 1
ATOM 802 O O . SER A 1 98 ? 1.577 -0.259 11.304 1.00 92.94 98 SER A O 1
ATOM 804 N N . LEU A 1 99 ? -0.657 -0.371 11.097 1.00 93.69 99 LEU A N 1
ATOM 805 C CA . LEU A 1 99 ? -0.645 -1.341 10.007 1.00 93.69 99 LEU A CA 1
ATOM 806 C C . LEU A 1 99 ? -0.259 -0.649 8.685 1.00 93.69 99 LEU A C 1
ATOM 808 O O . LEU A 1 99 ? -0.968 0.246 8.226 1.00 93.69 99 LEU A O 1
ATOM 812 N N . PRO A 1 100 ? 0.818 -1.080 8.002 1.00 93.38 100 PRO A N 1
ATOM 813 C CA . PRO A 1 100 ? 1.393 -0.333 6.876 1.00 93.38 100 PRO A CA 1
ATOM 814 C C . PRO A 1 100 ? 0.515 -0.325 5.618 1.00 93.38 100 PRO A C 1
ATOM 816 O O . PRO A 1 100 ? 0.656 0.548 4.767 1.00 93.38 100 PRO A O 1
ATOM 819 N N . TRP A 1 101 ? -0.384 -1.300 5.478 1.00 93.56 101 TRP A N 1
ATOM 820 C CA . TRP A 1 101 ? -1.322 -1.409 4.358 1.00 93.56 101 TRP A CA 1
ATOM 821 C C . TRP A 1 101 ? -2.599 -0.574 4.563 1.00 93.56 101 TRP A C 1
ATOM 823 O O . TRP A 1 101 ? -3.432 -0.493 3.656 1.00 93.56 101 TRP A O 1
ATOM 833 N N . ILE A 1 102 ? -2.761 0.063 5.726 1.00 94.06 102 ILE A N 1
ATOM 834 C CA . ILE A 1 102 ? -3.856 0.992 6.013 1.00 94.06 102 ILE A CA 1
ATOM 835 C C . ILE A 1 102 ? -3.437 2.406 5.611 1.00 94.06 102 ILE A C 1
ATOM 837 O O . ILE A 1 102 ? -2.312 2.847 5.852 1.00 94.06 102 ILE A O 1
ATOM 841 N N . ASP A 1 103 ? -4.347 3.101 4.933 1.00 92.81 103 ASP A N 1
ATOM 842 C CA . ASP A 1 103 ? -4.126 4.480 4.505 1.00 92.81 103 ASP A CA 1
ATOM 843 C C . ASP A 1 103 ? -4.636 5.456 5.564 1.00 92.81 103 ASP A C 1
ATOM 845 O O . ASP A 1 103 ? -3.875 6.260 6.097 1.00 92.81 103 ASP A O 1
ATOM 849 N N . GLU A 1 104 ? -5.912 5.318 5.924 1.00 93.25 104 GLU A N 1
ATOM 850 C CA . GLU A 1 104 ? -6.587 6.187 6.880 1.00 93.25 104 GLU A CA 1
ATOM 851 C C . GLU A 1 104 ? -7.657 5.413 7.657 1.00 93.25 104 GLU A C 1
ATOM 853 O O . GLU A 1 104 ? -8.372 4.565 7.115 1.00 93.25 104 GLU A O 1
ATOM 858 N N . VAL A 1 105 ? -7.832 5.754 8.933 1.00 92.50 105 VAL A N 1
ATOM 859 C CA . VAL A 1 105 ? -8.959 5.287 9.742 1.00 92.50 105 VAL A CA 1
ATOM 860 C C . VAL A 1 105 ? -10.066 6.340 9.719 1.00 92.50 105 VAL A C 1
ATOM 862 O O . VAL A 1 105 ? -9.993 7.354 10.404 1.00 92.50 105 VAL A O 1
ATOM 865 N N . LYS A 1 106 ? -11.128 6.079 8.953 1.00 90.81 106 LYS A N 1
ATOM 866 C CA . LYS A 1 106 ? -12.241 7.019 8.743 1.00 90.81 106 LYS A CA 1
ATOM 867 C C . LYS A 1 106 ? -13.136 7.167 9.964 1.00 90.81 106 LYS A C 1
ATOM 869 O O . LYS A 1 106 ? -13.659 8.243 10.240 1.00 90.81 106 LYS A O 1
ATOM 874 N N . LYS A 1 107 ? -13.423 6.054 10.641 1.00 90.25 107 LYS A N 1
ATOM 875 C CA . LYS A 1 107 ? -14.377 6.037 11.749 1.00 90.25 107 LYS A CA 1
ATOM 876 C C . LYS A 1 107 ? -14.133 4.860 12.673 1.00 90.25 107 LYS A C 1
ATOM 878 O O . LYS A 1 107 ? -14.061 3.719 12.224 1.00 90.25 107 LYS A O 1
ATOM 883 N N . ILE A 1 108 ? -14.128 5.147 13.969 1.00 89.50 108 ILE A N 1
ATOM 884 C CA . ILE A 1 108 ? -14.255 4.150 15.028 1.00 89.50 108 ILE A CA 1
ATOM 885 C C . ILE A 1 108 ? -15.443 4.563 15.886 1.00 89.50 108 ILE A C 1
ATOM 887 O O . ILE A 1 108 ? -15.477 5.671 16.421 1.00 89.50 108 ILE A O 1
ATOM 891 N N . LYS A 1 109 ? -16.444 3.693 15.998 1.00 87.44 109 LYS A N 1
ATOM 892 C CA . LYS A 1 109 ? -17.647 3.945 16.790 1.00 87.44 109 LYS A CA 1
ATOM 893 C C . LYS A 1 109 ? -17.913 2.769 17.716 1.00 87.44 109 LYS A C 1
ATOM 895 O O . LYS A 1 109 ? -17.863 1.619 17.299 1.00 87.44 109 LYS A O 1
ATOM 900 N N . ARG A 1 110 ? -18.265 3.070 18.964 1.00 85.38 110 ARG A N 1
ATOM 901 C CA . ARG A 1 110 ? -18.814 2.074 19.886 1.00 85.38 110 ARG A CA 1
ATOM 902 C C . ARG A 1 110 ? -20.291 1.870 19.594 1.00 85.38 110 ARG A C 1
ATOM 904 O O . ARG A 1 110 ? -21.060 2.827 19.494 1.00 85.38 110 ARG A O 1
ATOM 911 N N . GLU A 1 111 ? -20.674 0.618 19.464 1.00 82.31 111 GLU A N 1
ATOM 912 C CA . GLU A 1 111 ? -22.037 0.176 19.245 1.00 82.31 111 GLU A CA 1
ATOM 913 C C . GLU A 1 111 ? -22.437 -0.738 20.399 1.00 82.31 111 GLU A C 1
ATOM 915 O O . GLU A 1 111 ? -21.762 -1.716 20.714 1.00 82.31 111 GLU A O 1
ATOM 920 N N . PHE A 1 112 ? -23.532 -0.404 21.072 1.00 73.81 112 PHE A N 1
ATOM 921 C CA . PHE A 1 112 ? -24.055 -1.239 22.146 1.00 73.81 112 PHE A CA 1
ATOM 922 C C . PHE A 1 112 ? -24.678 -2.522 21.566 1.00 73.81 112 PHE A C 1
ATOM 924 O O . PHE A 1 112 ? -25.246 -2.478 20.472 1.00 73.81 112 PHE A O 1
ATOM 931 N N . PRO A 1 113 ? -24.596 -3.668 22.267 1.00 66.75 113 PRO A N 1
ATOM 932 C CA . PRO A 1 113 ? -24.145 -3.805 23.657 1.00 66.75 113 PRO A CA 1
ATOM 933 C C . PRO A 1 113 ? -22.624 -3.946 23.876 1.00 66.75 113 PRO A C 1
ATOM 935 O O . PRO A 1 113 ? -22.180 -3.657 24.979 1.00 66.75 113 PRO A O 1
ATOM 938 N N . ALA A 1 114 ? -21.819 -4.346 22.883 1.00 76.12 114 ALA A N 1
ATOM 939 C CA . ALA A 1 114 ? -20.356 -4.502 23.031 1.00 76.12 114 ALA A CA 1
ATOM 940 C C . ALA A 1 114 ? -19.632 -4.654 21.674 1.00 76.12 114 ALA A C 1
ATOM 942 O O . ALA A 1 114 ? -18.838 -5.570 21.463 1.00 76.12 114 ALA A O 1
ATOM 943 N N . ARG A 1 115 ? -19.963 -3.808 20.699 1.00 77.00 115 ARG A N 1
ATOM 944 C CA . ARG A 1 115 ? -19.414 -3.847 19.338 1.00 77.00 115 ARG A CA 1
ATOM 945 C C . ARG A 1 115 ? -18.601 -2.594 19.057 1.00 77.00 115 ARG A C 1
ATOM 947 O O . ARG A 1 115 ? -18.912 -1.509 19.544 1.00 77.00 115 ARG A O 1
ATOM 954 N N . ILE A 1 116 ? -17.559 -2.735 18.248 1.00 81.94 116 ILE A N 1
ATOM 955 C CA . ILE A 1 116 ? -16.816 -1.594 17.717 1.00 81.94 116 ILE A CA 1
ATOM 956 C C . ILE A 1 116 ? -16.976 -1.622 16.208 1.00 81.94 116 ILE A C 1
ATOM 958 O O . ILE A 1 116 ? -16.458 -2.509 15.535 1.00 81.94 116 ILE A O 1
ATOM 962 N N . GLY A 1 117 ? -17.731 -0.656 15.698 1.00 83.00 117 GLY A N 1
ATOM 963 C CA . GLY A 1 117 ? -17.813 -0.377 14.278 1.00 83.00 117 GLY A CA 1
ATOM 964 C C . GLY A 1 117 ? -16.533 0.319 13.836 1.00 83.00 117 GLY A C 1
ATOM 965 O O . GLY A 1 117 ? -16.176 1.373 14.370 1.00 83.00 117 GLY A O 1
ATOM 966 N N . LEU A 1 118 ? -15.853 -0.270 12.862 1.00 86.69 118 LEU A N 1
ATOM 967 C CA . LEU A 1 118 ? -14.598 0.222 12.316 1.00 86.69 118 LEU A CA 1
ATOM 968 C C . LEU A 1 118 ? -14.752 0.455 10.809 1.00 86.69 118 LEU A C 1
ATOM 970 O O . LEU A 1 118 ? -15.231 -0.412 10.085 1.00 86.69 118 LEU A O 1
ATOM 974 N N . SER A 1 119 ? -14.310 1.617 10.337 1.00 88.88 119 SER A N 1
ATOM 975 C CA . SER A 1 119 ? -14.220 1.952 8.918 1.00 88.88 119 SER A CA 1
ATOM 976 C C . SER A 1 119 ? -12.859 2.576 8.637 1.00 88.88 119 SER A C 1
ATOM 978 O O . SER A 1 119 ? -12.503 3.583 9.245 1.00 88.88 119 SER A O 1
ATOM 980 N N . PHE A 1 120 ? -12.130 2.024 7.673 1.00 91.44 120 PHE A N 1
ATOM 981 C CA . PHE A 1 120 ? -10.822 2.509 7.224 1.00 91.44 120 PHE A CA 1
ATOM 982 C C . PHE A 1 120 ? -10.701 2.405 5.700 1.00 91.44 120 PHE A C 1
ATOM 984 O O . PHE A 1 120 ? -11.462 1.682 5.053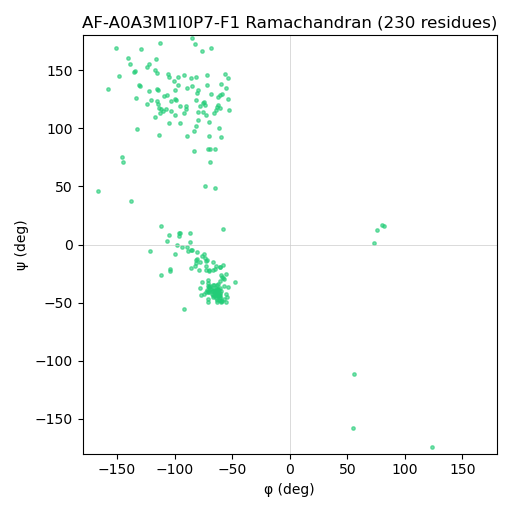 1.00 91.44 120 PHE A O 1
ATOM 991 N N . SER A 1 121 ? -9.767 3.152 5.119 1.00 91.94 121 SER A N 1
ATOM 992 C CA . SER A 1 121 ? -9.297 2.962 3.748 1.00 91.94 121 SER A CA 1
ATOM 993 C C . SER A 1 121 ? -8.018 2.132 3.740 1.00 91.94 121 SER A C 1
ATOM 995 O O . SER A 1 121 ? -7.163 2.220 4.621 1.00 91.94 121 SER A O 1
ATOM 997 N N . VAL A 1 122 ? -7.900 1.305 2.709 1.00 93.25 122 VAL A N 1
ATOM 998 C CA . VAL A 1 122 ? -6.725 0.472 2.459 1.00 93.25 122 VAL A CA 1
ATOM 999 C C . VAL A 1 122 ? -5.882 1.137 1.382 1.00 93.25 122 VAL A C 1
ATOM 1001 O O . VAL A 1 122 ? -6.429 1.625 0.388 1.00 93.25 122 VAL A O 1
ATOM 1004 N N . ARG A 1 123 ? -4.556 1.091 1.531 1.00 94.00 123 ARG A N 1
ATOM 1005 C CA . ARG A 1 123 ? -3.625 1.530 0.491 1.00 94.00 123 ARG A CA 1
ATOM 1006 C C . ARG A 1 123 ? -3.753 0.639 -0.735 1.00 94.00 123 ARG A C 1
ATOM 1008 O O . ARG A 1 123 ? -3.472 -0.562 -0.693 1.00 94.00 123 ARG A O 1
ATOM 1015 N N . LYS A 1 124 ? -4.181 1.242 -1.840 1.00 92.50 124 LYS A N 1
ATOM 1016 C CA . LYS A 1 124 ? -4.324 0.563 -3.124 1.00 92.50 124 LYS A CA 1
ATOM 1017 C C . LYS A 1 124 ? -3.015 0.683 -3.910 1.00 92.50 124 LYS A C 1
ATOM 1019 O O . LYS A 1 124 ? -2.633 1.804 -4.245 1.00 92.50 124 LYS A O 1
ATOM 1024 N N . PRO A 1 125 ? -2.358 -0.435 -4.243 1.00 93.81 125 PRO A N 1
ATOM 1025 C CA . PRO A 1 125 ? -1.126 -0.399 -5.005 1.00 93.81 125 PRO A CA 1
ATOM 1026 C C . PRO A 1 125 ? -1.434 -0.023 -6.457 1.00 93.81 125 PRO A C 1
ATOM 1028 O O . PRO A 1 125 ? -2.420 -0.481 -7.045 1.00 93.81 125 PRO A O 1
ATOM 1031 N N . VAL A 1 126 ? -0.601 0.847 -7.017 1.00 93.19 126 VAL A N 1
ATOM 1032 C CA . VAL A 1 126 ? -0.719 1.345 -8.396 1.00 93.19 126 VAL A CA 1
ATOM 1033 C C . VAL A 1 126 ? 0.416 0.837 -9.275 1.00 93.19 126 VAL A C 1
ATOM 1035 O O . VAL A 1 126 ? 0.228 0.678 -10.477 1.00 93.19 126 VAL A O 1
ATOM 1038 N N . SER A 1 127 ? 1.563 0.534 -8.675 1.00 93.81 127 SER A N 1
ATOM 1039 C CA . SER A 1 127 ? 2.757 0.038 -9.350 1.00 93.81 127 SER A CA 1
ATOM 1040 C C . SER A 1 127 ? 3.583 -0.848 -8.421 1.00 93.81 127 SER A C 1
ATOM 1042 O O . SER A 1 127 ? 3.344 -0.925 -7.211 1.00 93.81 127 SER A O 1
ATOM 1044 N N . GLN A 1 128 ? 4.560 -1.531 -9.003 1.00 94.94 128 GLN A N 1
ATOM 1045 C CA . GLN A 1 128 ? 5.578 -2.293 -8.294 1.00 94.94 128 GLN A CA 1
ATOM 1046 C C . GLN A 1 128 ? 6.959 -1.707 -8.568 1.00 94.94 128 GLN A C 1
ATOM 1048 O O . GLN A 1 128 ? 7.214 -1.163 -9.637 1.00 94.94 128 GLN A O 1
ATOM 1053 N N . ILE A 1 129 ? 7.867 -1.843 -7.617 1.00 95.19 129 ILE A N 1
ATOM 1054 C CA . ILE A 1 129 ? 9.259 -1.434 -7.756 1.00 95.19 129 ILE A CA 1
ATOM 1055 C C . ILE A 1 129 ? 10.164 -2.528 -7.209 1.00 95.19 129 ILE A C 1
ATOM 1057 O O . ILE A 1 129 ? 9.810 -3.224 -6.256 1.00 95.19 129 ILE A O 1
ATOM 1061 N N . GLN A 1 130 ? 11.347 -2.658 -7.795 1.00 93.75 130 GLN A N 1
ATOM 1062 C CA . GLN A 1 130 ? 12.410 -3.483 -7.249 1.00 93.75 130 GLN A CA 1
ATOM 1063 C C . GLN A 1 130 ? 13.561 -2.584 -6.816 1.00 93.75 130 GLN A C 1
ATOM 1065 O O . GLN A 1 130 ? 14.168 -1.905 -7.638 1.00 93.75 130 GLN A O 1
ATOM 1070 N N . ILE A 1 131 ? 13.857 -2.596 -5.520 1.00 92.31 131 ILE A N 1
ATOM 1071 C CA . ILE A 1 131 ? 14.984 -1.873 -4.941 1.00 92.31 131 ILE A CA 1
ATOM 1072 C C . ILE A 1 131 ? 15.969 -2.920 -4.436 1.00 92.31 131 ILE A C 1
ATOM 1074 O O . ILE A 1 131 ? 15.673 -3.686 -3.515 1.00 92.31 131 ILE A O 1
ATOM 1078 N N . HIS A 1 132 ? 17.140 -2.979 -5.071 1.00 87.88 132 HIS A N 1
ATOM 1079 C CA . HIS A 1 132 ? 18.109 -4.061 -4.894 1.00 87.88 132 HIS A CA 1
ATOM 1080 C C . HIS A 1 132 ? 17.475 -5.441 -5.181 1.00 87.88 132 HIS A C 1
ATOM 1082 O O . HIS A 1 132 ? 17.127 -5.756 -6.319 1.00 87.88 132 HIS A O 1
ATOM 1088 N N . LYS A 1 133 ? 17.308 -6.275 -4.149 1.00 88.81 133 LYS A N 1
ATOM 1089 C CA . LYS A 1 133 ? 16.720 -7.625 -4.234 1.00 88.81 133 LYS A CA 1
ATOM 1090 C C . LYS A 1 133 ? 15.307 -7.705 -3.651 1.00 88.81 133 LYS A C 1
ATOM 1092 O O . LYS A 1 133 ? 14.742 -8.791 -3.580 1.00 88.81 133 LYS A O 1
ATOM 1097 N N . LEU A 1 134 ? 14.750 -6.580 -3.205 1.00 92.25 134 LEU A N 1
ATOM 1098 C CA . LEU A 1 134 ? 13.453 -6.530 -2.542 1.00 92.25 134 LEU A CA 1
ATOM 1099 C C . LEU A 1 134 ? 12.425 -5.862 -3.453 1.00 92.25 134 LEU A C 1
ATOM 1101 O O . LEU A 1 134 ? 12.642 -4.761 -3.961 1.00 92.25 134 LEU A O 1
ATOM 1105 N N . ALA A 1 135 ? 11.300 -6.546 -3.644 1.00 93.25 135 ALA A N 1
ATOM 1106 C CA . ALA A 1 135 ? 10.141 -5.993 -4.322 1.00 93.25 135 ALA A CA 1
ATOM 1107 C C . ALA A 1 135 ? 9.269 -5.222 -3.325 1.00 93.25 135 ALA A C 1
ATOM 1109 O O . ALA A 1 135 ? 9.095 -5.656 -2.184 1.00 93.25 135 ALA A O 1
ATOM 1110 N N . TYR A 1 136 ? 8.692 -4.115 -3.778 1.00 95.50 136 TYR A N 1
ATOM 1111 C CA . TYR A 1 136 ? 7.703 -3.329 -3.050 1.00 95.50 136 TYR A CA 1
ATOM 1112 C C . TYR A 1 136 ? 6.546 -2.976 -3.977 1.00 95.50 136 TYR A C 1
ATOM 1114 O O . TYR A 1 136 ? 6.736 -2.773 -5.177 1.00 95.50 136 TYR A O 1
ATOM 1122 N N . TYR A 1 137 ? 5.353 -2.853 -3.409 1.00 95.31 137 TYR A N 1
ATOM 1123 C CA . TYR A 1 137 ? 4.254 -2.160 -4.065 1.00 95.31 137 TYR A CA 1
ATOM 1124 C C . TYR A 1 137 ? 4.249 -0.697 -3.656 1.00 95.31 137 TYR A C 1
ATOM 1126 O O . TYR A 1 137 ? 4.579 -0.371 -2.518 1.00 95.31 137 TYR A O 1
ATOM 1134 N N . ILE A 1 138 ? 3.865 0.174 -4.578 1.00 95.19 138 ILE A N 1
ATOM 1135 C CA . ILE A 1 138 ? 3.765 1.611 -4.345 1.00 95.19 138 ILE A CA 1
ATOM 1136 C C . ILE A 1 138 ? 2.298 2.025 -4.475 1.00 95.19 138 ILE A C 1
ATOM 1138 O O . ILE A 1 138 ? 1.614 1.606 -5.413 1.00 95.19 138 ILE A O 1
ATOM 1142 N N . ASP A 1 139 ? 1.800 2.821 -3.528 1.00 94.88 139 ASP A N 1
ATOM 1143 C CA . ASP A 1 139 ? 0.466 3.427 -3.605 1.00 94.88 139 ASP A CA 1
ATOM 1144 C C . ASP A 1 139 ? 0.460 4.739 -4.415 1.00 94.88 139 ASP A C 1
ATOM 1146 O O . ASP A 1 139 ? 1.494 5.217 -4.877 1.00 94.88 139 ASP A O 1
ATOM 1150 N N . SER A 1 140 ? -0.709 5.358 -4.589 1.00 91.69 140 SER A N 1
ATOM 1151 C CA . SER A 1 140 ? -0.844 6.627 -5.325 1.00 91.69 140 SER A CA 1
ATOM 1152 C C . SER A 1 140 ? -0.050 7.797 -4.731 1.00 91.69 140 SER A C 1
ATOM 1154 O O . SER A 1 140 ? 0.198 8.785 -5.422 1.00 91.69 140 SER A O 1
ATOM 1156 N N . ASN A 1 141 ? 0.336 7.708 -3.459 1.00 92.88 141 ASN A N 1
ATOM 1157 C CA . ASN A 1 141 ? 1.085 8.736 -2.746 1.00 92.88 141 ASN A CA 1
ATOM 1158 C C . ASN A 1 141 ? 2.602 8.500 -2.805 1.00 92.88 141 ASN A C 1
ATOM 1160 O O . ASN A 1 141 ? 3.363 9.332 -2.307 1.00 92.88 141 ASN A O 1
ATOM 1164 N N . GLY A 1 142 ? 3.053 7.409 -3.432 1.00 93.00 142 GLY A N 1
ATOM 1165 C CA . GLY A 1 142 ? 4.462 7.035 -3.477 1.00 93.00 142 GLY A CA 1
ATOM 1166 C C . GLY A 1 142 ? 4.935 6.296 -2.223 1.00 93.00 142 GLY A C 1
ATOM 1167 O O . GLY A 1 142 ? 6.140 6.223 -1.994 1.00 93.00 142 GLY A O 1
ATOM 1168 N N . VAL A 1 143 ? 4.024 5.777 -1.392 1.00 94.69 143 VAL A N 1
ATOM 1169 C CA . VAL A 1 143 ? 4.381 5.041 -0.173 1.00 94.69 143 VAL A CA 1
ATOM 1170 C C . VAL A 1 143 ? 4.725 3.593 -0.532 1.00 94.69 143 VAL A C 1
ATOM 1172 O O . VAL A 1 143 ? 3.897 2.908 -1.138 1.00 94.69 143 VAL A O 1
ATOM 1175 N N . PRO A 1 144 ? 5.920 3.105 -0.156 1.00 94.75 144 PRO A N 1
ATOM 1176 C CA . PRO A 1 144 ? 6.326 1.728 -0.381 1.00 94.75 144 PRO A CA 1
ATOM 1177 C C . PRO A 1 144 ? 5.725 0.786 0.662 1.00 94.75 144 PRO A C 1
ATOM 1179 O O . PRO A 1 144 ? 5.789 1.029 1.866 1.00 94.75 144 PRO A O 1
ATOM 1182 N N . ILE A 1 145 ? 5.168 -0.328 0.195 1.00 94.56 145 ILE A N 1
ATOM 1183 C CA . ILE A 1 145 ? 4.487 -1.328 1.015 1.00 94.56 145 ILE A CA 1
ATOM 1184 C C . ILE A 1 145 ? 5.024 -2.708 0.645 1.00 94.56 145 ILE A C 1
ATOM 1186 O O . ILE A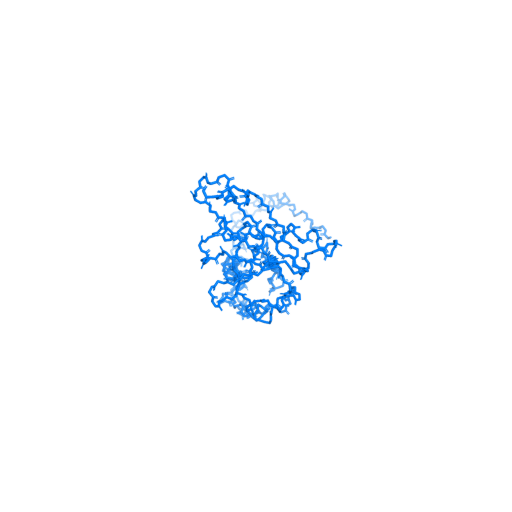 1 145 ? 5.226 -3.033 -0.526 1.00 94.56 145 ILE A O 1
ATOM 1190 N N . SER A 1 146 ? 5.264 -3.539 1.659 1.00 94.06 146 SER A N 1
ATOM 1191 C CA . SER A 1 146 ? 5.743 -4.906 1.449 1.00 94.06 146 SER A CA 1
ATOM 1192 C C . SER A 1 146 ? 4.751 -5.720 0.602 1.00 94.06 146 SER A C 1
ATOM 1194 O O . SER A 1 146 ? 3.547 -5.691 0.880 1.00 94.06 146 SER A O 1
ATOM 1196 N N . PRO A 1 147 ? 5.232 -6.533 -0.357 1.00 93.19 147 PRO A N 1
ATOM 1197 C CA . PRO A 1 147 ? 4.381 -7.392 -1.175 1.00 93.19 147 PRO A CA 1
ATOM 1198 C C . PRO A 1 147 ? 3.663 -8.465 -0.354 1.00 93.19 147 PRO A C 1
ATOM 1200 O O . PRO A 1 147 ? 2.638 -8.976 -0.785 1.00 93.19 147 PRO A O 1
ATOM 1203 N N . THR A 1 148 ? 4.132 -8.757 0.866 1.00 94.38 148 THR A N 1
ATOM 1204 C CA . THR A 1 148 ? 3.512 -9.750 1.760 1.00 94.38 148 THR A CA 1
ATOM 1205 C C . THR A 1 148 ? 2.065 -9.427 2.146 1.00 94.38 148 THR A C 1
ATOM 1207 O O . THR A 1 148 ? 1.337 -10.327 2.565 1.00 94.38 148 THR A O 1
ATOM 1210 N N . TYR A 1 149 ? 1.627 -8.172 2.001 1.00 93.31 149 TYR A N 1
ATOM 1211 C CA . TYR A 1 149 ? 0.261 -7.735 2.310 1.00 93.31 149 TYR A CA 1
ATOM 1212 C C . TYR A 1 149 ? -0.724 -7.879 1.147 1.00 93.31 149 TYR A C 1
ATOM 1214 O O . TYR A 1 149 ? -1.922 -7.677 1.338 1.00 93.31 149 TYR A O 1
ATOM 1222 N N . TYR A 1 150 ? -0.250 -8.259 -0.037 1.00 91.81 150 TYR A N 1
ATOM 1223 C CA . TYR A 1 150 ? -1.055 -8.326 -1.249 1.00 91.81 150 TYR A CA 1
ATOM 1224 C C . TYR A 1 150 ? -1.001 -9.721 -1.861 1.00 91.81 150 TYR A C 1
ATOM 1226 O O . TYR A 1 150 ? -0.036 -10.467 -1.686 1.00 91.81 150 TYR A O 1
ATOM 1234 N N . THR A 1 151 ? -2.053 -10.092 -2.582 1.00 89.50 151 THR A N 1
ATOM 1235 C CA . THR A 1 151 ? -1.976 -11.216 -3.522 1.00 89.50 151 THR A CA 1
ATOM 1236 C C . THR A 1 151 ? -1.062 -10.841 -4.692 1.00 89.50 151 THR A C 1
ATOM 1238 O O . THR A 1 151 ? -0.708 -9.677 -4.852 1.00 89.50 151 THR A O 1
ATOM 1241 N N . SER A 1 152 ? -0.684 -11.794 -5.545 1.00 85.44 152 SER A N 1
ATOM 1242 C CA . SER A 1 152 ? 0.065 -11.450 -6.760 1.00 85.44 152 SER A CA 1
ATOM 1243 C C . SER A 1 152 ? -0.770 -10.511 -7.641 1.00 85.44 152 SER A C 1
ATOM 1245 O O . SER A 1 152 ? -1.871 -10.867 -8.063 1.00 85.44 152 SER A O 1
ATOM 1247 N N . LEU A 1 153 ? -0.271 -9.292 -7.868 1.00 86.06 153 LEU A N 1
ATOM 1248 C CA . LEU A 1 153 ? -0.906 -8.279 -8.711 1.00 86.06 153 LEU A CA 1
ATOM 1249 C C . LEU A 1 153 ? -0.041 -8.006 -9.939 1.00 86.06 153 LEU A C 1
ATOM 1251 O O . LEU A 1 153 ? 1.158 -7.765 -9.816 1.00 86.06 153 LEU A O 1
ATOM 1255 N N . SER A 1 154 ? -0.667 -7.985 -11.117 1.00 85.75 154 SER A N 1
ATOM 1256 C CA . SER A 1 154 ? -0.029 -7.521 -12.350 1.00 85.75 154 SER A CA 1
ATOM 1257 C C . SER A 1 154 ? -0.133 -6.000 -12.414 1.00 85.75 154 SER A C 1
ATOM 1259 O O . SER A 1 154 ? -1.178 -5.467 -12.787 1.00 85.75 154 SER A O 1
ATOM 1261 N N . LEU A 1 155 ? 0.931 -5.308 -12.013 1.00 89.31 155 LEU A N 1
ATOM 1262 C CA . LEU A 1 155 ? 1.011 -3.847 -11.998 1.00 89.31 155 LEU A CA 1
ATOM 1263 C C . LEU A 1 155 ? 2.198 -3.358 -12.844 1.00 89.31 155 LEU A C 1
ATOM 1265 O O . LEU A 1 155 ? 3.174 -4.098 -12.995 1.00 89.31 155 LEU A O 1
ATOM 1269 N N . PRO A 1 156 ? 2.153 -2.115 -13.360 1.00 91.19 156 PRO A N 1
ATOM 1270 C CA . PRO A 1 156 ? 3.306 -1.481 -13.991 1.00 91.19 156 PRO A CA 1
ATOM 1271 C C . PRO A 1 156 ? 4.527 -1.484 -13.069 1.00 91.19 156 PRO A C 1
ATOM 1273 O O . PRO A 1 156 ? 4.396 -1.294 -11.856 1.00 91.19 156 PRO A O 1
ATOM 1276 N N . GLN A 1 157 ? 5.712 -1.674 -13.642 1.00 93.50 157 GLN A N 1
ATOM 1277 C CA . GLN A 1 157 ? 6.968 -1.713 -12.901 1.00 93.50 157 GLN A CA 1
ATOM 1278 C C . GLN A 1 157 ? 7.696 -0.374 -12.998 1.00 93.50 157 GLN A C 1
ATOM 1280 O O . GLN A 1 157 ? 7.863 0.157 -14.087 1.00 93.50 157 GLN A O 1
ATOM 1285 N N . ILE A 1 158 ? 8.172 0.151 -11.875 1.00 94.00 158 ILE A N 1
ATOM 1286 C CA . ILE A 1 158 ? 9.038 1.329 -11.817 1.00 94.00 158 ILE A CA 1
ATOM 1287 C C . ILE A 1 158 ? 10.497 0.869 -11.711 1.00 94.00 158 ILE A C 1
ATOM 1289 O O . ILE A 1 158 ? 10.810 -0.055 -10.955 1.00 94.00 158 ILE A O 1
ATOM 1293 N N . GLN A 1 159 ? 11.386 1.525 -12.454 1.00 93.50 159 GLN A N 1
ATOM 1294 C CA . GLN A 1 159 ? 12.838 1.326 -12.439 1.00 93.50 159 GLN A CA 1
ATOM 1295 C C . GLN A 1 159 ? 13.574 2.669 -12.273 1.00 93.50 159 GLN A C 1
ATOM 1297 O O . GLN A 1 159 ? 12.967 3.737 -12.362 1.00 93.50 159 GLN A O 1
ATOM 1302 N N . GLY A 1 160 ? 14.881 2.622 -11.996 1.00 88.62 160 GLY A N 1
ATOM 1303 C CA . GLY A 1 160 ? 15.710 3.829 -11.838 1.00 88.62 160 GLY A CA 1
ATOM 1304 C C . GLY A 1 160 ? 15.604 4.531 -10.478 1.00 88.62 160 GLY A C 1
ATOM 1305 O O . GLY A 1 160 ? 15.972 5.701 -10.334 1.00 88.62 160 GLY A O 1
ATOM 1306 N N . ILE A 1 161 ? 15.078 3.820 -9.478 1.00 90.88 161 ILE A N 1
ATOM 1307 C CA . ILE A 1 161 ? 15.039 4.238 -8.075 1.00 90.88 161 ILE A CA 1
ATOM 1308 C C . ILE A 1 161 ? 15.896 3.255 -7.286 1.00 90.88 161 ILE A C 1
ATOM 1310 O O . ILE A 1 161 ? 15.656 2.046 -7.325 1.00 90.88 161 ILE A O 1
ATOM 1314 N N . HIS A 1 162 ? 16.891 3.769 -6.570 1.00 90.75 162 HIS A N 1
ATOM 1315 C CA . HIS A 1 162 ? 17.870 2.939 -5.871 1.00 90.75 162 HIS A CA 1
ATOM 1316 C C . HIS A 1 162 ? 17.608 2.881 -4.367 1.00 90.75 162 HIS A C 1
ATOM 1318 O O . HIS A 1 162 ? 18.044 1.941 -3.703 1.00 90.75 162 HIS A O 1
ATOM 1324 N N . THR A 1 163 ? 16.870 3.852 -3.825 1.00 91.94 163 THR A N 1
ATOM 1325 C CA . THR A 1 163 ? 16.582 3.954 -2.390 1.00 91.94 163 THR A CA 1
ATOM 1326 C C . THR A 1 163 ? 15.127 4.350 -2.121 1.00 91.94 163 THR A C 1
ATOM 1328 O O . THR A 1 163 ? 14.468 4.974 -2.951 1.00 91.94 163 THR A O 1
ATOM 1331 N N . LEU A 1 164 ? 14.608 3.993 -0.939 1.00 90.12 164 LEU A N 1
ATOM 1332 C CA . LEU A 1 164 ? 13.257 4.388 -0.502 1.00 90.12 164 LEU A CA 1
ATOM 1333 C C . LEU A 1 164 ? 13.169 5.881 -0.124 1.00 90.12 164 LEU A C 1
ATOM 1335 O O . LEU A 1 164 ? 12.070 6.426 -0.018 1.00 90.12 164 LEU A O 1
ATOM 1339 N N . ASP A 1 165 ? 14.315 6.546 0.042 1.00 90.88 165 ASP A N 1
ATOM 1340 C CA . ASP A 1 165 ? 14.401 7.964 0.398 1.00 90.88 165 ASP A CA 1
ATOM 1341 C C . ASP A 1 165 ? 14.134 8.892 -0.797 1.00 90.88 165 ASP A C 1
ATOM 1343 O O . ASP A 1 165 ? 13.793 10.064 -0.619 1.00 90.88 165 ASP A O 1
ATOM 1347 N N . GLU A 1 166 ? 14.162 8.364 -2.026 1.00 90.31 166 GLU A N 1
ATOM 1348 C CA . GLU A 1 166 ? 13.833 9.073 -3.270 1.00 90.31 166 GLU A CA 1
ATOM 1349 C C . GLU A 1 166 ? 12.313 9.317 -3.431 1.00 90.31 166 GLU A C 1
ATOM 1351 O O . GLU A 1 166 ? 11.711 9.065 -4.479 1.00 90.31 166 GLU A O 1
ATOM 1356 N N . ARG A 1 167 ? 11.663 9.864 -2.395 1.00 90.31 167 ARG A N 1
ATOM 1357 C CA . ARG A 1 167 ? 10.203 10.060 -2.300 1.00 90.31 167 ARG A CA 1
ATOM 1358 C C . ARG A 1 167 ? 9.606 10.815 -3.486 1.00 90.31 167 ARG A C 1
ATOM 1360 O O . ARG A 1 167 ? 8.507 10.492 -3.931 1.00 90.31 167 ARG A O 1
ATOM 1367 N N . LYS A 1 168 ? 10.328 11.804 -4.025 1.00 89.12 168 LYS A N 1
ATOM 1368 C CA . LYS A 1 168 ? 9.895 12.564 -5.211 1.00 89.12 168 LYS A CA 1
ATOM 1369 C C . LYS A 1 168 ? 9.765 11.662 -6.444 1.00 89.12 168 LYS A C 1
ATOM 1371 O O . LYS A 1 168 ? 8.757 11.747 -7.141 1.00 89.12 168 LYS A O 1
ATOM 1376 N N . LYS A 1 169 ? 10.737 10.772 -6.685 1.00 90.19 169 LYS A N 1
ATOM 1377 C CA . LYS A 1 169 ? 10.678 9.811 -7.797 1.00 90.19 169 LYS A CA 1
ATOM 1378 C C . LYS A 1 169 ? 9.614 8.746 -7.570 1.00 90.19 169 LYS A C 1
ATOM 1380 O O . LYS A 1 169 ? 8.887 8.430 -8.503 1.00 90.19 169 LYS A O 1
ATOM 1385 N N . LEU A 1 170 ? 9.483 8.236 -6.343 1.00 92.75 170 LEU A N 1
ATOM 1386 C CA . LEU A 1 170 ? 8.439 7.266 -5.996 1.00 92.75 170 LEU A CA 1
ATOM 1387 C C . LEU A 1 170 ? 7.044 7.822 -6.303 1.00 92.75 170 LEU A C 1
ATOM 1389 O O . LEU A 1 170 ? 6.246 7.165 -6.970 1.00 92.75 170 LEU A O 1
ATOM 1393 N N . LYS A 1 171 ? 6.780 9.064 -5.885 1.00 92.75 171 LYS A N 1
ATOM 1394 C CA . LYS A 1 171 ? 5.518 9.752 -6.168 1.00 92.75 171 LYS A CA 1
ATOM 1395 C C . LYS A 1 171 ? 5.312 9.993 -7.665 1.00 92.75 171 LYS A C 1
ATOM 1397 O O . LYS A 1 171 ? 4.222 9.737 -8.165 1.00 92.75 171 LYS A O 1
ATOM 1402 N N . LEU A 1 172 ? 6.343 10.436 -8.387 1.00 91.00 172 LEU A N 1
ATOM 1403 C CA . LEU A 1 172 ? 6.275 10.637 -9.839 1.00 91.00 172 LEU A CA 1
ATOM 1404 C C . LEU A 1 172 ? 5.959 9.329 -10.582 1.00 91.00 172 LEU A C 1
ATOM 1406 O O . LEU A 1 172 ? 5.072 9.297 -11.431 1.00 91.00 172 LEU A O 1
ATOM 1410 N N . GLY A 1 173 ? 6.640 8.236 -10.235 1.00 92.00 173 GLY A N 1
ATOM 1411 C CA . GLY A 1 173 ? 6.392 6.922 -10.826 1.00 92.00 173 GLY A CA 1
ATOM 1412 C C . GLY A 1 173 ? 4.989 6.399 -10.526 1.00 92.00 173 GLY A C 1
ATOM 1413 O O . GLY A 1 173 ? 4.336 5.857 -11.415 1.00 92.00 173 GLY A O 1
ATOM 1414 N N . ALA A 1 174 ? 4.487 6.609 -9.306 1.00 93.25 174 ALA A N 1
ATOM 1415 C CA . ALA A 1 174 ? 3.111 6.277 -8.939 1.00 93.25 174 ALA A CA 1
ATOM 1416 C C . ALA A 1 174 ? 2.079 7.068 -9.759 1.00 93.25 174 ALA A C 1
ATOM 1418 O O . ALA A 1 174 ? 1.107 6.494 -10.255 1.00 93.25 174 ALA A O 1
ATOM 1419 N N . GLN A 1 175 ? 2.303 8.371 -9.946 1.00 92.19 175 GLN A N 1
ATOM 1420 C CA . GLN A 1 175 ? 1.451 9.225 -10.777 1.00 92.19 175 GLN A CA 1
ATOM 1421 C C . GLN A 1 175 ? 1.465 8.784 -12.242 1.00 92.19 175 GLN A C 1
ATOM 1423 O O . GLN A 1 175 ? 0.408 8.693 -12.863 1.00 92.19 175 GLN A O 1
ATOM 1428 N N . MET A 1 176 ? 2.636 8.440 -12.779 1.00 90.06 176 MET A N 1
ATOM 1429 C CA . MET A 1 176 ? 2.749 7.933 -14.144 1.00 90.06 176 MET A CA 1
ATOM 1430 C C . MET A 1 176 ? 2.042 6.580 -14.304 1.00 90.06 176 MET A C 1
ATOM 1432 O O . MET A 1 176 ? 1.335 6.364 -15.283 1.00 90.06 176 MET A O 1
ATOM 1436 N N . ALA A 1 177 ? 2.145 5.683 -13.321 1.00 91.19 177 ALA A N 1
ATOM 1437 C CA . ALA A 1 177 ? 1.422 4.412 -13.339 1.00 91.19 177 ALA A CA 1
ATOM 1438 C C . ALA A 1 177 ? -0.104 4.601 -13.325 1.00 91.19 177 ALA A C 1
ATOM 1440 O O . ALA A 1 177 ? -0.823 3.873 -14.010 1.00 91.19 177 ALA A O 1
ATOM 1441 N N . LEU A 1 178 ? -0.602 5.591 -12.578 1.00 90.19 178 LEU A N 1
ATOM 1442 C CA . LEU A 1 178 ? -2.015 5.970 -12.602 1.00 90.19 178 LEU A CA 1
ATOM 1443 C C . LEU A 1 178 ? -2.436 6.503 -13.972 1.00 90.19 178 LEU A C 1
ATOM 1445 O O . LEU A 1 178 ? -3.447 6.047 -14.498 1.00 90.19 178 LEU A O 1
ATOM 1449 N N . LEU A 1 179 ? -1.639 7.393 -14.566 1.00 87.94 179 LEU A N 1
ATOM 1450 C CA . LEU A 1 179 ? -1.898 7.926 -15.901 1.00 87.94 179 LEU A CA 1
ATOM 1451 C C . LEU A 1 179 ? -1.965 6.798 -16.942 1.00 87.94 179 LEU A C 1
ATOM 1453 O O . LEU A 1 179 ? -2.935 6.681 -17.684 1.00 87.94 179 LEU A O 1
ATOM 1457 N N . LEU A 1 180 ? -0.983 5.893 -16.948 1.00 86.06 180 LEU A N 1
ATOM 1458 C CA . LEU A 1 180 ? -0.959 4.744 -17.861 1.00 86.06 180 LEU A CA 1
ATOM 1459 C C . LEU A 1 180 ? -2.164 3.820 -17.688 1.00 86.06 180 LEU A C 1
ATOM 1461 O O . LEU A 1 180 ? -2.638 3.221 -18.654 1.00 86.06 180 LEU A O 1
ATOM 1465 N N . LYS A 1 181 ? -2.695 3.720 -16.468 1.00 83.56 181 LYS A N 1
ATOM 1466 C CA . LYS A 1 181 ? -3.909 2.956 -16.208 1.00 83.56 181 LYS A CA 1
ATOM 1467 C C . LYS A 1 181 ? -5.131 3.564 -16.897 1.00 83.56 181 LYS A C 1
ATOM 1469 O O . LYS A 1 181 ? -5.976 2.800 -17.358 1.00 83.56 181 LYS A O 1
ATOM 1474 N N . GLU A 1 182 ? -5.233 4.882 -17.021 1.00 82.19 182 GLU A N 1
ATOM 1475 C CA . GLU A 1 182 ? -6.321 5.524 -17.779 1.00 82.19 182 GLU A CA 1
ATOM 1476 C C . GLU A 1 182 ? -6.261 5.128 -19.263 1.00 82.19 182 GLU A C 1
ATOM 1478 O O . GLU A 1 182 ? -7.279 4.783 -19.869 1.00 82.19 182 GLU A O 1
ATOM 1483 N N . PHE A 1 183 ? -5.045 5.024 -19.805 1.00 78.44 183 PHE A N 1
ATOM 1484 C CA . PHE A 1 183 ? -4.794 4.567 -21.174 1.00 78.44 183 PHE A CA 1
ATOM 1485 C C . PHE A 1 183 ? -4.825 3.040 -21.353 1.00 78.44 183 PHE A C 1
ATOM 1487 O O . PHE A 1 183 ? -4.777 2.547 -22.481 1.00 78.44 183 PHE A O 1
ATOM 1494 N N . SER A 1 184 ? -4.947 2.260 -20.273 1.00 69.75 184 SER A N 1
ATOM 1495 C CA . SER A 1 184 ? -5.035 0.792 -20.358 1.00 69.75 184 SER A CA 1
ATOM 1496 C C . SER A 1 184 ? -6.300 0.308 -21.076 1.00 69.75 184 SER A C 1
ATOM 1498 O O . SER A 1 184 ? -6.312 -0.798 -21.620 1.00 69.75 184 SER A O 1
ATOM 1500 N N . SER A 1 185 ? -7.330 1.158 -21.138 1.00 69.69 185 SER A N 1
ATOM 1501 C CA . SER A 1 185 ? -8.548 0.967 -21.934 1.00 69.69 185 SER A CA 1
ATOM 1502 C C . SER A 1 185 ? -8.258 0.770 -23.428 1.00 69.69 185 SER A C 1
ATOM 1504 O O . SER A 1 185 ? -8.962 0.011 -24.089 1.00 69.69 185 SER A O 1
ATOM 1506 N N . PHE A 1 186 ? -7.168 1.354 -23.935 1.00 69.00 186 PHE A N 1
ATOM 1507 C CA . PHE A 1 186 ? -6.700 1.198 -2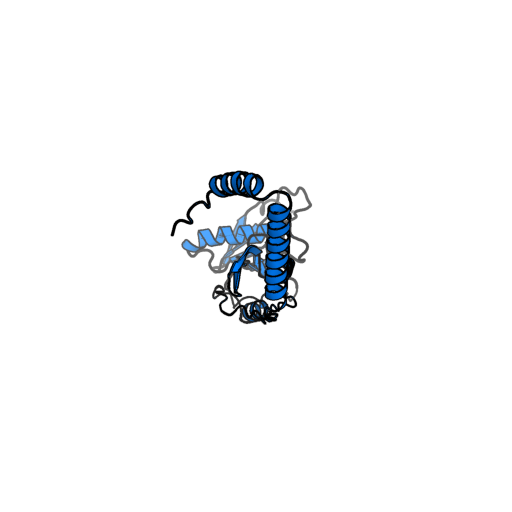5.316 1.00 69.00 186 PHE A CA 1
ATOM 1508 C C . PHE A 1 186 ? -5.793 -0.027 -25.518 1.00 69.00 186 PHE A C 1
ATOM 1510 O O . PHE A 1 186 ? -5.277 -0.242 -26.609 1.00 69.00 186 PHE A O 1
ATOM 1517 N N . GLY A 1 187 ? -5.554 -0.829 -24.473 1.00 66.50 187 GLY A N 1
ATOM 1518 C CA . GLY A 1 187 ? -4.720 -2.033 -24.538 1.00 66.50 187 GLY A CA 1
ATOM 1519 C C . GLY A 1 187 ? -3.211 -1.781 -24.645 1.00 66.50 187 GLY A C 1
ATOM 1520 O O . GLY A 1 187 ? -2.451 -2.740 -24.685 1.00 66.50 187 GLY A O 1
ATOM 1521 N N . LEU A 1 188 ? -2.766 -0.521 -24.642 1.00 65.19 188 LEU A N 1
ATOM 1522 C CA . LEU A 1 188 ? -1.376 -0.144 -24.930 1.00 65.19 188 LEU A CA 1
ATOM 1523 C C . LEU A 1 188 ? -0.399 -0.354 -23.754 1.00 65.19 188 LEU A C 1
ATOM 1525 O O . LEU A 1 188 ? 0.801 -0.489 -23.977 1.00 65.19 188 LEU A O 1
ATOM 1529 N N . PHE A 1 189 ? -0.887 -0.407 -22.506 1.00 71.56 189 PHE A N 1
ATOM 1530 C CA . PHE A 1 189 ? -0.027 -0.345 -21.307 1.00 71.56 189 PHE A CA 1
ATOM 1531 C C . PHE A 1 189 ? -0.411 -1.330 -20.192 1.00 71.56 189 PHE A C 1
ATOM 1533 O O . PHE A 1 189 ? -0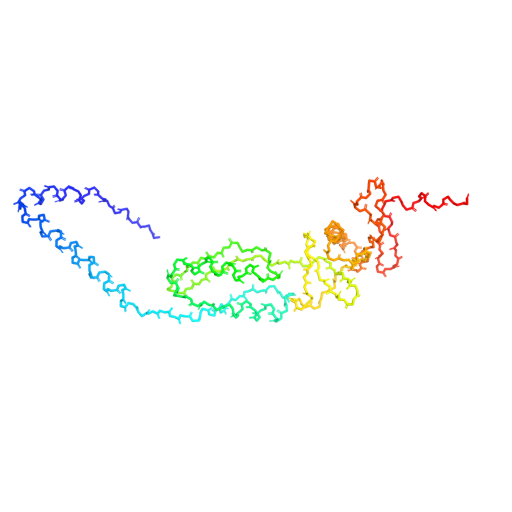.337 -0.996 -19.010 1.00 71.56 189 PHE A O 1
ATOM 1540 N N . ARG A 1 190 ? -0.837 -2.553 -20.536 1.00 68.00 190 ARG A N 1
ATOM 1541 C CA . ARG A 1 190 ? -1.232 -3.563 -19.530 1.00 68.00 190 ARG A CA 1
ATOM 1542 C C . ARG A 1 190 ? -0.089 -3.951 -18.576 1.00 68.00 190 ARG A C 1
ATOM 1544 O O . ARG A 1 190 ? -0.325 -4.057 -17.373 1.00 68.00 190 ARG A O 1
ATOM 1551 N N . LYS A 1 191 ? 1.140 -4.074 -19.079 1.00 76.44 191 LYS A N 1
ATOM 1552 C CA . LYS A 1 191 ? 2.386 -4.158 -18.305 1.00 76.44 191 LYS A CA 1
ATOM 1553 C C . LYS A 1 191 ? 3.383 -3.192 -18.931 1.00 76.44 191 LYS A C 1
ATOM 1555 O O . LYS A 1 191 ? 3.991 -3.467 -19.959 1.00 76.44 191 LYS A O 1
ATOM 1560 N N . ALA A 1 192 ? 3.505 -2.026 -18.317 1.00 87.81 192 ALA A N 1
ATOM 1561 C CA .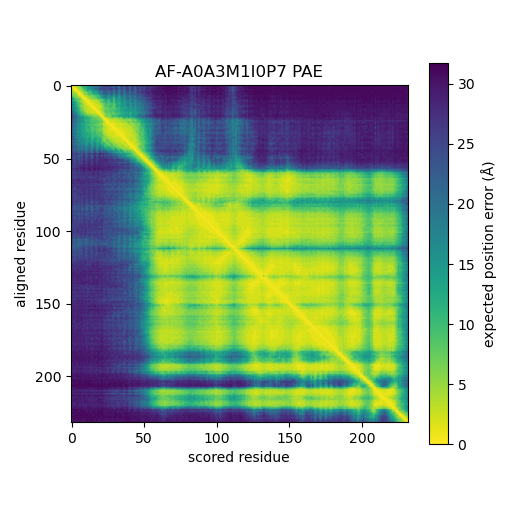 ALA A 1 192 ? 4.485 -1.029 -18.709 1.00 87.81 192 ALA A CA 1
ATOM 1562 C C . ALA A 1 192 ? 5.631 -0.988 -17.695 1.00 87.81 192 ALA A C 1
ATOM 1564 O O . ALA A 1 192 ? 5.414 -1.180 -16.494 1.00 87.81 192 ALA A O 1
ATOM 1565 N N . ILE A 1 193 ? 6.836 -0.709 -18.181 1.00 91.88 193 ILE A N 1
ATOM 1566 C CA . ILE A 1 193 ? 7.989 -0.340 -17.367 1.00 91.88 193 ILE A CA 1
ATOM 1567 C C . ILE A 1 193 ? 8.126 1.181 -17.434 1.00 91.88 193 ILE A C 1
ATOM 1569 O O . ILE A 1 193 ? 8.197 1.752 -18.517 1.00 91.88 193 ILE A O 1
ATOM 1573 N N . ILE A 1 194 ? 8.150 1.827 -16.275 1.00 92.69 194 ILE A N 1
ATOM 1574 C CA . ILE A 1 194 ? 8.372 3.260 -16.099 1.00 92.69 194 ILE A CA 1
ATOM 1575 C C . ILE A 1 194 ? 9.799 3.423 -15.581 1.00 92.69 194 ILE A C 1
ATOM 1577 O O . ILE A 1 194 ? 10.082 3.145 -14.415 1.00 92.69 194 ILE A O 1
ATOM 1581 N N . ASP A 1 195 ? 10.705 3.850 -16.446 1.00 91.50 195 ASP A N 1
ATOM 1582 C CA . ASP A 1 195 ? 12.106 4.078 -16.121 1.00 91.50 195 ASP A CA 1
ATOM 1583 C C . ASP A 1 195 ? 12.339 5.554 -15.766 1.00 91.50 195 ASP A C 1
ATOM 1585 O O . ASP A 1 195 ? 12.091 6.466 -16.562 1.00 91.50 195 ASP A O 1
ATOM 1589 N N . LEU A 1 196 ? 12.792 5.769 -14.529 1.00 90.44 196 LEU A N 1
ATOM 1590 C CA . LEU A 1 196 ? 13.080 7.073 -13.933 1.00 90.44 196 LEU A CA 1
ATOM 1591 C C . LEU A 1 196 ? 14.581 7.280 -13.678 1.00 90.44 196 LEU A C 1
ATOM 1593 O O . LEU A 1 196 ? 14.952 8.181 -12.919 1.00 90.44 196 LEU A O 1
ATOM 1597 N N . SER A 1 197 ? 15.450 6.467 -14.290 1.00 86.69 197 SER A N 1
ATOM 1598 C CA . SER A 1 197 ? 16.908 6.525 -14.083 1.00 86.69 197 SER A CA 1
ATOM 1599 C C . SER A 1 197 ? 17.494 7.899 -14.426 1.00 86.69 197 SER A C 1
ATOM 1601 O O . SER A 1 197 ? 18.462 8.331 -13.807 1.00 86.69 197 SER A O 1
ATOM 1603 N N . TYR A 1 198 ? 16.856 8.615 -15.355 1.00 80.44 198 TYR A N 1
ATOM 1604 C CA . TYR A 1 198 ? 17.273 9.931 -15.849 1.00 80.44 198 TYR A CA 1
ATOM 1605 C C . TYR A 1 198 ? 16.570 11.108 -15.152 1.00 80.44 198 TYR A C 1
ATOM 1607 O O . TYR A 1 198 ? 16.708 12.259 -15.565 1.00 80.44 198 TYR A O 1
ATOM 1615 N N . VAL A 1 199 ? 15.789 10.852 -14.098 1.00 80.00 199 VAL A N 1
ATOM 1616 C CA . VAL A 1 199 ? 15.119 11.909 -13.332 1.00 80.00 199 VAL A CA 1
ATOM 1617 C C . VAL A 1 199 ? 16.036 12.371 -12.199 1.00 80.00 199 VAL A C 1
ATOM 1619 O O . VAL A 1 199 ? 16.319 11.617 -11.272 1.00 80.00 199 VAL A O 1
ATOM 1622 N N . HIS A 1 200 ? 16.464 13.633 -12.215 1.00 73.12 200 HIS A N 1
ATOM 1623 C CA . HIS A 1 200 ? 17.293 14.214 -11.152 1.00 73.12 200 HIS A CA 1
ATOM 1624 C C . HIS A 1 200 ? 16.527 15.316 -10.402 1.00 73.12 200 HIS A C 1
ATOM 1626 O O . HIS A 1 200 ? 16.534 16.464 -10.832 1.00 73.12 200 HIS A O 1
ATOM 1632 N N . PRO A 1 201 ? 15.858 15.006 -9.274 1.00 63.03 201 PRO A N 1
ATOM 1633 C CA . PRO A 1 201 ? 14.960 15.949 -8.598 1.00 63.03 201 PRO A CA 1
ATOM 1634 C C . PRO A 1 201 ? 15.652 17.087 -7.823 1.00 63.03 201 PRO A C 1
ATOM 1636 O O . PRO A 1 201 ? 14.956 17.963 -7.306 1.00 63.03 201 PRO A O 1
ATOM 1639 N N . GLU A 1 202 ? 16.980 17.047 -7.673 1.00 60.44 202 GLU A N 1
ATOM 1640 C CA . GLU A 1 202 ? 17.774 18.032 -6.912 1.00 60.44 202 GLU A CA 1
ATOM 1641 C C . GLU A 1 202 ? 18.531 19.021 -7.796 1.00 60.44 202 GLU A C 1
ATOM 1643 O O . GLU A 1 202 ? 18.853 20.126 -7.365 1.00 60.44 202 GLU A O 1
ATOM 1648 N N . LYS A 1 203 ? 18.793 18.654 -9.049 1.00 56.25 203 LYS A N 1
ATOM 1649 C CA . LYS A 1 203 ? 19.315 19.603 -10.022 1.00 56.25 203 LYS A CA 1
ATOM 1650 C C . LYS A 1 203 ? 18.109 20.329 -10.605 1.00 56.25 203 LYS A C 1
ATOM 1652 O O . LYS A 1 203 ? 17.132 19.687 -10.977 1.00 56.25 203 LYS A O 1
ATOM 1657 N N . ASN A 1 204 ? 18.191 21.650 -10.759 1.00 46.09 204 ASN A N 1
ATOM 1658 C CA . ASN A 1 204 ? 17.353 22.413 -11.697 1.00 46.09 204 ASN A CA 1
ATOM 1659 C C . ASN A 1 204 ? 17.682 21.990 -13.147 1.00 46.09 204 ASN A C 1
ATOM 1661 O O . ASN A 1 204 ? 17.984 22.803 -14.017 1.00 46.09 204 ASN A O 1
ATOM 1665 N N . SER A 1 205 ? 17.720 20.686 -13.410 1.00 47.06 205 SER A N 1
ATOM 1666 C CA . SER A 1 205 ? 17.876 20.129 -14.730 1.00 47.06 205 SER A CA 1
ATOM 1667 C C . SER A 1 205 ? 16.534 20.294 -15.407 1.00 47.06 205 SER A C 1
ATOM 1669 O O . SER A 1 205 ? 15.557 19.649 -15.031 1.00 47.06 205 SER A O 1
ATOM 1671 N N . TRP A 1 206 ? 16.511 21.124 -16.439 1.00 47.00 206 TRP A N 1
ATOM 1672 C CA . TRP A 1 206 ? 15.413 21.316 -17.384 1.00 47.00 206 TRP A CA 1
ATOM 1673 C C . TRP A 1 206 ? 14.987 20.021 -18.126 1.00 47.00 206 TRP A C 1
ATOM 1675 O O . TRP A 1 206 ? 14.264 20.086 -19.114 1.00 47.00 206 TRP A O 1
ATOM 1685 N N . ASN A 1 207 ? 15.429 18.844 -17.661 1.00 53.09 207 ASN A N 1
ATOM 1686 C CA . ASN A 1 207 ? 15.425 17.565 -18.359 1.00 53.09 207 ASN A CA 1
ATOM 1687 C C . ASN A 1 207 ? 15.165 16.364 -17.408 1.00 53.09 207 ASN A C 1
ATOM 1689 O O . ASN A 1 207 ? 16.080 15.579 -17.168 1.00 53.09 207 ASN A O 1
ATOM 1693 N N . PRO A 1 208 ? 13.959 16.148 -16.856 1.00 55.47 208 PRO A N 1
ATOM 1694 C CA . PRO A 1 208 ? 13.579 14.819 -16.386 1.00 55.47 208 PRO A CA 1
ATOM 1695 C C . PRO A 1 208 ? 13.098 13.991 -17.588 1.00 55.47 208 PRO A C 1
ATOM 1697 O O . PRO A 1 208 ? 11.986 14.184 -18.074 1.00 55.47 208 PRO A O 1
ATOM 1700 N N . GLY A 1 209 ? 13.947 13.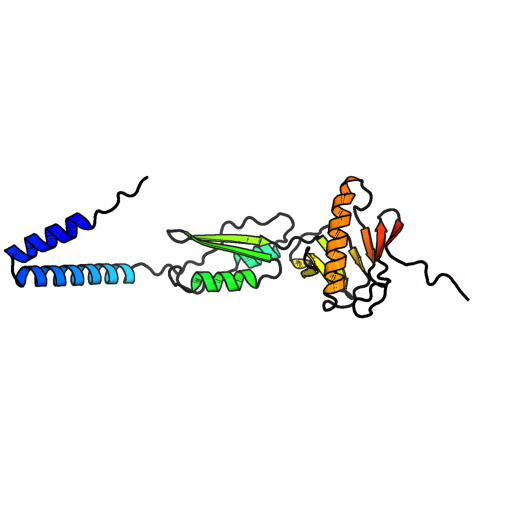096 -18.095 1.00 76.31 209 GLY A N 1
ATOM 1701 C CA . GLY A 1 209 ? 13.537 12.111 -19.097 1.00 76.31 209 GLY A CA 1
ATOM 1702 C C . GLY A 1 209 ? 12.819 10.946 -18.420 1.00 76.31 209 GLY A C 1
ATOM 1703 O O . GLY A 1 209 ? 13.434 10.212 -17.649 1.00 76.31 209 GLY A O 1
ATOM 1704 N N . ILE A 1 210 ? 11.524 10.774 -18.681 1.00 87.31 210 ILE A N 1
ATOM 1705 C CA . ILE A 1 210 ? 10.765 9.581 -18.289 1.00 87.31 210 ILE A CA 1
ATOM 1706 C C . ILE A 1 210 ? 10.689 8.671 -19.506 1.00 87.31 210 ILE A C 1
ATOM 1708 O O . ILE A 1 210 ? 10.214 9.088 -20.563 1.00 87.31 210 ILE A O 1
ATOM 1712 N N . ARG A 1 211 ? 11.132 7.423 -19.364 1.00 89.81 211 ARG A N 1
ATOM 1713 C CA . ARG A 1 211 ? 10.990 6.420 -20.418 1.00 89.81 211 ARG A CA 1
ATOM 1714 C C . ARG A 1 211 ? 9.909 5.427 -20.021 1.00 89.81 211 ARG A C 1
ATOM 1716 O O . ARG A 1 211 ? 9.932 4.875 -18.926 1.00 89.81 211 ARG A O 1
ATOM 1723 N N . ILE A 1 212 ? 8.955 5.202 -20.912 1.00 90.06 212 ILE A N 1
ATOM 1724 C CA . ILE A 1 212 ? 7.879 4.233 -20.735 1.00 90.06 212 ILE A CA 1
ATOM 1725 C C . ILE A 1 212 ? 8.067 3.153 -21.788 1.00 90.06 212 ILE A C 1
ATOM 1727 O O . ILE A 1 212 ? 8.081 3.444 -22.979 1.00 90.06 212 ILE A O 1
ATOM 1731 N N . ILE A 1 213 ? 8.220 1.911 -21.348 1.00 89.81 213 ILE A N 1
ATOM 1732 C CA . ILE A 1 213 ? 8.390 0.751 -22.219 1.00 89.81 213 ILE A CA 1
ATOM 1733 C C . ILE A 1 213 ? 7.131 -0.098 -22.084 1.00 89.81 213 ILE A C 1
ATOM 1735 O O . ILE A 1 213 ? 6.809 -0.564 -20.990 1.00 89.81 213 ILE A O 1
ATOM 1739 N N . SER A 1 214 ? 6.383 -0.263 -23.167 1.00 87.00 214 SER A N 1
ATOM 1740 C CA . SER A 1 214 ? 5.171 -1.086 -23.196 1.00 87.00 214 SER A CA 1
ATOM 1741 C C . SER A 1 214 ? 5.482 -2.578 -23.376 1.00 87.00 214 SER A C 1
ATOM 1743 O O . SER A 1 214 ? 6.610 -2.974 -23.668 1.00 87.00 214 SER A O 1
ATOM 1745 N N . GLU A 1 215 ? 4.452 -3.423 -23.261 1.00 83.12 215 GLU A N 1
ATOM 1746 C CA . GLU A 1 215 ? 4.559 -4.884 -23.426 1.00 83.12 215 GLU A CA 1
ATOM 1747 C C . GLU A 1 215 ? 5.128 -5.319 -24.780 1.00 83.12 215 GLU A C 1
ATOM 1749 O O . GLU A 1 215 ? 5.854 -6.304 -24.863 1.00 83.12 215 GLU A O 1
ATOM 1754 N N . ASN A 1 216 ? 4.794 -4.587 -25.842 1.00 83.44 216 ASN A N 1
ATOM 1755 C CA . ASN A 1 216 ? 5.249 -4.840 -27.209 1.00 83.44 216 ASN A CA 1
ATOM 1756 C C . ASN A 1 216 ? 6.605 -4.184 -27.527 1.00 83.44 216 ASN A C 1
ATOM 1758 O O . ASN A 1 216 ? 7.001 -4.146 -28.688 1.00 83.44 216 ASN A O 1
ATOM 1762 N N . GLY A 1 217 ? 7.303 -3.649 -26.520 1.00 84.06 217 GLY A N 1
ATOM 1763 C CA . GLY A 1 217 ? 8.604 -3.006 -26.692 1.00 84.06 217 GLY A CA 1
ATOM 1764 C C . GLY A 1 217 ? 8.543 -1.610 -27.313 1.00 84.06 217 GLY A C 1
ATOM 1765 O O . GLY A 1 217 ? 9.583 -1.086 -27.702 1.00 84.06 217 GLY A O 1
ATOM 1766 N N . CYS A 1 218 ? 7.359 -0.989 -27.406 1.00 85.19 218 CYS A N 1
ATOM 1767 C CA . CYS A 1 218 ? 7.263 0.415 -27.797 1.00 85.19 218 CYS A CA 1
ATOM 1768 C C . CYS A 1 218 ? 7.854 1.277 -26.681 1.00 85.19 218 CYS A C 1
ATOM 1770 O O . CYS A 1 218 ? 7.508 1.123 -25.506 1.00 85.19 218 CYS A O 1
ATOM 1772 N N . ILE A 1 219 ? 8.758 2.173 -27.061 1.00 87.94 219 ILE A N 1
ATOM 1773 C CA . ILE A 1 219 ? 9.436 3.071 -26.139 1.00 87.94 219 ILE A CA 1
ATOM 1774 C C . ILE A 1 219 ? 8.863 4.466 -26.352 1.00 87.94 219 ILE A C 1
ATOM 1776 O O . ILE A 1 219 ? 9.005 5.052 -27.424 1.00 87.94 219 ILE A O 1
ATOM 1780 N N . ILE A 1 220 ? 8.223 4.993 -25.316 1.00 86.19 220 ILE A N 1
ATOM 1781 C CA . ILE A 1 220 ? 7.776 6.377 -25.254 1.00 86.19 220 ILE A CA 1
ATOM 1782 C C . ILE A 1 220 ? 8.756 7.122 -24.370 1.00 86.19 220 ILE A C 1
ATOM 1784 O O . ILE A 1 220 ? 8.878 6.868 -23.172 1.00 86.19 220 ILE A O 1
ATOM 1788 N N . GLU A 1 221 ? 9.462 8.047 -24.989 1.00 85.38 221 GLU A N 1
ATOM 1789 C CA . GLU A 1 221 ? 10.397 8.933 -24.326 1.00 85.38 221 GLU A CA 1
ATOM 1790 C C . GLU A 1 221 ? 9.708 10.277 -24.116 1.00 85.38 221 GLU A C 1
ATOM 1792 O O . GLU A 1 221 ? 9.392 10.989 -25.068 1.00 85.38 221 GLU A O 1
ATOM 1797 N N . TRP A 1 222 ? 9.424 10.608 -22.858 1.00 77.88 222 TRP A N 1
ATOM 1798 C CA . TRP A 1 222 ? 8.796 11.868 -22.480 1.00 77.88 222 TRP A CA 1
ATOM 1799 C C . TRP A 1 222 ? 9.805 12.746 -21.744 1.00 77.88 222 TRP A C 1
ATOM 1801 O O . TRP A 1 222 ? 10.258 12.424 -20.648 1.00 77.88 222 TRP A O 1
ATOM 1811 N N . GLY A 1 223 ? 10.150 13.872 -22.365 1.00 74.75 223 GLY A N 1
ATOM 1812 C CA . GLY A 1 223 ? 11.141 14.830 -21.884 1.00 74.75 223 GLY A CA 1
ATOM 1813 C C . GLY A 1 223 ? 12.224 15.047 -22.939 1.00 74.75 223 GLY A C 1
ATOM 1814 O O . GLY A 1 223 ? 12.134 14.539 -24.056 1.00 74.75 223 GLY A O 1
ATOM 1815 N N . ASN A 1 224 ? 13.268 15.799 -22.602 1.00 62.72 224 ASN A N 1
ATOM 1816 C CA . ASN A 1 224 ? 14.377 16.042 -23.524 1.00 62.72 224 ASN A CA 1
ATOM 1817 C C . ASN A 1 224 ? 15.388 14.883 -23.486 1.00 62.72 224 ASN A C 1
ATOM 1819 O O . ASN A 1 224 ? 16.434 14.998 -22.859 1.00 62.72 224 ASN A O 1
ATOM 1823 N N . PHE A 1 225 ? 15.092 13.784 -24.183 1.00 54.09 225 PHE A N 1
ATOM 1824 C CA . PHE A 1 225 ? 16.058 12.704 -24.465 1.00 54.09 225 PHE A CA 1
ATOM 1825 C C . PHE A 1 225 ? 17.062 13.064 -25.577 1.00 54.09 225 PHE A C 1
ATOM 1827 O O . PHE A 1 225 ? 18.031 12.349 -25.813 1.00 54.09 225 PHE A O 1
ATOM 1834 N N . TRP A 1 226 ? 16.828 14.181 -26.268 1.00 48.69 226 TRP A N 1
ATOM 1835 C CA . TRP A 1 226 ? 17.444 14.481 -27.561 1.00 48.69 226 TRP A CA 1
ATOM 1836 C C . TRP A 1 226 ? 18.646 15.429 -27.502 1.00 48.69 226 TRP A C 1
ATOM 1838 O O . TRP A 1 226 ? 19.313 15.590 -28.517 1.00 48.69 226 TRP A O 1
ATOM 1848 N N . LYS A 1 227 ? 18.957 16.042 -26.349 1.00 49.91 227 LYS A N 1
ATOM 1849 C CA . LYS A 1 227 ? 20.055 17.026 -26.262 1.00 49.91 227 LYS A CA 1
ATOM 1850 C C . LYS A 1 227 ? 21.465 16.432 -26.145 1.00 49.91 227 LYS A C 1
ATOM 1852 O O . LYS A 1 227 ? 22.410 17.162 -26.395 1.00 49.91 227 LYS A O 1
ATOM 1857 N N . ASP A 1 228 ? 21.598 15.132 -25.876 1.00 51.28 228 ASP A N 1
ATOM 1858 C CA . ASP A 1 228 ? 22.907 14.459 -25.774 1.00 51.28 228 ASP A CA 1
ATOM 1859 C C . ASP A 1 228 ? 23.239 13.589 -27.010 1.00 51.28 228 ASP A C 1
ATOM 1861 O O . ASP A 1 228 ? 24.207 12.832 -27.001 1.00 51.28 228 ASP A O 1
ATOM 1865 N N . ARG A 1 229 ? 22.434 13.663 -28.088 1.00 45.12 229 ARG A N 1
ATOM 1866 C CA . ARG A 1 229 ? 22.723 13.009 -29.386 1.00 45.12 229 ARG A CA 1
ATOM 1867 C C . ARG A 1 229 ? 23.401 13.923 -30.410 1.00 45.12 229 ARG A C 1
ATOM 1869 O O . ARG A 1 229 ? 23.557 13.526 -31.561 1.00 45.12 229 ARG A O 1
ATOM 1876 N N . GLU A 1 230 ? 23.845 15.100 -29.994 1.00 44.34 230 GLU A N 1
ATOM 1877 C CA . GLU A 1 230 ? 24.920 15.801 -30.690 1.00 44.34 230 GLU A CA 1
ATOM 1878 C C . GLU A 1 230 ? 26.238 15.329 -30.063 1.00 44.34 230 GLU A C 1
ATOM 1880 O O . GLU A 1 230 ? 26.648 15.810 -29.014 1.00 44.34 230 GLU A O 1
ATOM 1885 N N . GLY A 1 231 ? 26.855 14.309 -30.653 1.00 35.44 231 GLY A N 1
ATOM 1886 C CA . GLY A 1 231 ? 28.293 14.074 -30.489 1.00 35.44 231 GLY A CA 1
ATOM 1887 C C . GLY A 1 231 ? 28.988 14.309 -31.828 1.00 35.44 231 GLY A C 1
ATOM 1888 O O . GLY A 1 231 ? 28.288 14.394 -32.843 1.00 35.44 231 GLY A O 1
ATOM 1889 N N . PRO A 1 232 ? 30.326 14.282 -31.905 1.00 43.22 232 PRO A N 1
ATOM 1890 C CA . PRO A 1 232 ? 31.351 14.556 -30.888 1.00 43.22 232 PRO A CA 1
ATOM 1891 C C . PRO A 1 232 ? 31.653 16.055 -30.691 1.00 43.22 232 PRO A C 1
ATOM 1893 O O . PRO A 1 232 ? 31.291 16.864 -31.574 1.00 43.22 232 PRO A O 1
#

Nearest PDB structures (foldseek):
  1yr1-assembly1_A  TM=5.982E-01  e=9.399E-04  Geobacillus stearothermophilus
  7xbk-assembly1_C  TM=2.796E-01  e=9.609E-01  Homo sapiens
  7xbk-assembly1_B  TM=2.880E-01  e=1.309E+00  Homo sapiens
  8jvs-assembly1_A-2  TM=3.350E-01  e=8.379E+00  synthetic construct

Mean predicted aligned error: 14.48 Å

pLDDT: mean 76.64, std 17.51, range [30.86, 95.5]

Solvent-accessible surface area (backbone atoms only — not comparable to full-atom values): 13613 Å² total; per-residue (Å²): 135,82,82,75,80,79,65,67,67,64,56,56,55,52,49,57,55,51,45,69,77,44,47,74,60,42,54,52,51,50,53,51,48,51,53,50,50,49,51,53,49,50,55,53,62,73,63,49,79,81,62,77,51,78,55,59,59,84,78,75,89,70,66,89,58,49,19,70,55,48,56,49,55,62,43,64,52,73,57,90,57,50,77,82,46,83,60,46,60,62,51,49,50,54,63,52,66,68,38,82,60,44,67,46,78,77,44,81,43,84,38,86,97,86,42,75,50,74,44,66,46,67,56,55,68,43,24,31,36,57,43,88,93,44,65,29,31,24,18,71,76,26,51,77,34,65,50,74,44,36,48,98,72,90,48,26,35,42,41,59,55,80,57,87,82,48,46,70,57,39,25,51,50,18,48,50,34,51,53,41,54,68,48,31,84,75,64,63,35,72,48,25,39,41,37,35,65,54,48,54,94,84,53,95,56,97,42,52,30,40,37,36,34,26,73,87,66,52,74,47,74,48,58,64,76,67,78,75,73,73,71,134

Sequence (232 aa):
MKMKNFEWKSFGEAFWEVSKSSGWVGILGWILFFAFTQNRVESRIMTLPQFMGKASLSQVYLPPWLSSKAKYEISNIVLKENFLSPHVVPLLYAQILSLPWIDEVKKIKREFPARIGLSFSVRKPVSQIQIHKLAYYIDSNGVPISPTYYTSLSLPQIQGIHTLDERKKLKLGAQMALLLKEFSSFGLFRKAIIDLSYVHPEKNSWNPGIRIISENGCIIEWGNFWKDREGP

Foldseek 3Di:
DDDPPPPPPVVVVVVVVQCVVQPPNSVVVVVVVVVVVVVVVVVVVVPDPQPLDQQQVVDDDDDPFWDVVLVVQVRPDGDPDGQPDPCSQVVVLVSVVPPLQWDFWPDWDADPPRHIDTDTDGFDFLEWEDAPNAIFTAGLQLRTHHCNGGDDDQHEYEEQDHDSVVSVSSNVVSPVSVVVVVVCVVVFASYKYWYQNQPDPPDPPQFRWIWIAHPVRDIDTDTCPPPPPDDD